Protein AF-0000000078655264 (afdb_homodimer)

pLDDT: mean 94.18, std 6.34, range [63.59, 98.94]

Organism: NCBI:txid1005395

Sequence (380 aa):
MQALPPFKRVVTGHSATGTALAALVGAVPTSLELKAVPGTVFHEVWSSDASPAVIDNGADPTLRPLVLSPSAFGSLIRVVDIPPDSVQNQVSAADAAAVFAEIGESHAGTGTGESRHKLMHRTETLDYGIVTEGEVWLVLDDEDVHLKRGDIVVQRGTNHAWSNRTEAMARMVFILLDGRYAEPLQEVLAMQALPPFKRVVTGHSATGTALAALVGAVPTSLELKAVPGTVFHEVWSSDASPAVIDNGADPTLRPLVLSPSAFGSLIRVVDIPPDSVQNQVSAADAAAVFAEIGESHAGTGTGESRHKLMHRTETLDYGIVTEGEVWLVLDDEDVHLKRGDIVVQRGTNHAWSNRTEAMARMVFILLDGRYAEPLQEVLA

InterPro domains:
  IPR011051 RmlC-like cupin domain superfamily [SSF51182] (106-179)
  IPR013096 Cupin 2, conserved barrel [PF07883] (115-175)
  IPR014710 RmlC-like jelly roll fold [G3DSA:2.60.120.10] (38-189)
  IPR047142 Oryzines biosynthesis cluster protein J/Cupin-domain-containing oxidoreductase virC-like [PTHR36156] (1-180)

Secondary structure (DSSP, 8-state):
-PPPPP--EEEEEE-TTS-EEEEEEES-SEEEE-SSSTT-EEEEEEEE-SSSEEESS---TTSS---SSPPTT-EEEEEEEE--HHHHTT--HHHHHHHHHHTT-TT-B---TT-SSTT-B--SEEEEEEEEESEEEEE-SS-EEEEETT-EEEEES--BEEE--SSS-EEEEEEEEEEEE-HHHHHHH-/-PPPPP--EEEEEE-TTS-EEEEEEES-SEEEE-SSSTT-EEEEEEEE-SSSEEESS---TTSS---SSPPTT-EEEEEEEE--HHHHTT--HHHHHHHHHHTT-TT-B---TT-SSTT-B--SEEEEEEEEESEEEEE-SS-EEEEETT-EEEEES--BEEE--SSS-EEEEEEEEEEEE-HHHHHHH-

Radius of gyration: 20.29 Å; Cα contacts (8 Å, |Δi|>4): 1031; chains: 2; bounding box: 46×61×44 Å

Structure (mmCIF, N/CA/C/O backbone):
data_AF-0000000078655264-model_v1
#
loop_
_entity.id
_entity.type
_entity.pdbx_description
1 polymer 'Cupin domain-containing protein'
#
loop_
_atom_site.group_PDB
_atom_site.id
_atom_site.type_symbol
_atom_site.label_atom_id
_atom_site.label_alt_id
_atom_site.label_comp_id
_atom_site.label_asym_id
_atom_site.label_entity_id
_atom_site.label_seq_id
_atom_site.pdbx_PDB_ins_code
_atom_site.Cartn_x
_atom_site.Cartn_y
_atom_site.Cartn_z
_atom_site.occupancy
_atom_site.B_iso_or_equiv
_atom_site.auth_seq_id
_atom_site.auth_comp_id
_atom_site.auth_asym_id
_atom_site.auth_atom_id
_atom_site.pdbx_PDB_model_num
ATOM 1 N N . MET A 1 1 ? -14.945 5.336 22.219 1 63.97 1 MET A N 1
ATOM 2 C CA . MET A 1 1 ? -14.602 5.246 20.812 1 63.97 1 MET A CA 1
ATOM 3 C C . MET A 1 1 ? -14.367 3.793 20.391 1 63.97 1 MET A C 1
ATOM 5 O O . MET A 1 1 ? -13.758 3.023 21.141 1 63.97 1 MET A O 1
ATOM 9 N N . GLN A 1 2 ? -15.133 3.271 19.422 1 76.69 2 GLN A N 1
ATOM 10 C CA . GLN A 1 2 ? -15.016 1.87 19.047 1 76.69 2 GLN A CA 1
ATOM 11 C C . GLN A 1 2 ? -13.586 1.527 18.641 1 76.69 2 GLN A C 1
ATOM 13 O O . GLN A 1 2 ? -12.977 2.242 17.828 1 76.69 2 GLN A O 1
ATOM 18 N N . ALA A 1 3 ? -13.039 0.594 19.297 1 90.25 3 ALA A N 1
ATOM 19 C CA . ALA A 1 3 ? -11.68 0.125 19.031 1 90.25 3 ALA A CA 1
ATOM 20 C C . ALA A 1 3 ? -11.57 -0.443 17.625 1 90.25 3 ALA A C 1
ATOM 22 O O . ALA A 1 3 ? -12.477 -1.125 17.141 1 90.25 3 ALA A O 1
ATOM 23 N N . LEU A 1 4 ? -10.562 -0.075 16.891 1 95.94 4 LEU A N 1
ATOM 24 C CA . LEU A 1 4 ? -10.297 -0.635 15.57 1 95.94 4 LEU A CA 1
ATOM 25 C C . LEU A 1 4 ? -9.867 -2.096 15.672 1 95.94 4 LEU A C 1
ATOM 27 O O . LEU A 1 4 ? -9.227 -2.492 16.656 1 95.94 4 LEU A O 1
ATOM 31 N N . PRO A 1 5 ? -10.312 -2.91 14.75 1 96.06 5 PRO A N 1
ATOM 32 C CA . PRO A 1 5 ? -9.875 -4.309 14.773 1 96.06 5 PRO A CA 1
ATOM 33 C C . PRO A 1 5 ? -8.359 -4.461 14.672 1 96.06 5 PRO A C 1
ATOM 35 O O . PRO A 1 5 ? -7.703 -3.672 13.992 1 96.06 5 PRO A O 1
ATOM 38 N N . PRO A 1 6 ? -7.844 -5.387 15.414 1 96.62 6 PRO A N 1
ATOM 39 C CA . PRO A 1 6 ? -6.41 -5.648 15.242 1 96.62 6 PRO A CA 1
ATOM 40 C C . PRO A 1 6 ? -6.074 -6.164 13.844 1 96.62 6 PRO A C 1
ATOM 42 O O . PRO A 1 6 ? -6.961 -6.605 13.109 1 96.62 6 PRO A O 1
ATOM 45 N N . PHE A 1 7 ? -4.883 -6.09 13.422 1 98.19 7 PHE A N 1
ATOM 46 C CA . PHE A 1 7 ? -4.363 -6.691 12.203 1 98.19 7 PHE A CA 1
ATOM 47 C C . PHE A 1 7 ? -3.039 -7.398 12.469 1 98.19 7 PHE A C 1
ATOM 49 O O . PHE A 1 7 ? -2.363 -7.109 13.461 1 98.19 7 PHE A O 1
ATOM 56 N N . LYS A 1 8 ? -2.688 -8.297 11.625 1 98.38 8 LYS A N 1
ATOM 57 C CA . LYS A 1 8 ? -1.366 -8.906 11.75 1 98.38 8 LYS A CA 1
ATOM 58 C C . LYS A 1 8 ? -0.506 -8.617 10.523 1 98.38 8 LYS A C 1
ATOM 60 O O . LYS A 1 8 ? -1.029 -8.336 9.445 1 98.38 8 LYS A O 1
ATOM 65 N N . ARG A 1 9 ? 0.739 -8.672 10.742 1 98.88 9 ARG A N 1
ATOM 66 C CA . ARG A 1 9 ? 1.785 -8.586 9.727 1 98.88 9 ARG A CA 1
ATOM 67 C C . ARG A 1 9 ? 2.389 -9.953 9.438 1 98.88 9 ARG A C 1
ATOM 69 O O . ARG A 1 9 ? 2.66 -10.727 10.367 1 98.88 9 ARG A O 1
ATOM 76 N N . VAL A 1 10 ? 2.486 -10.281 8.219 1 98.88 10 VAL A N 1
ATOM 77 C CA . VAL A 1 10 ? 3.186 -11.484 7.781 1 98.88 10 VAL A CA 1
ATOM 78 C C . VAL A 1 10 ? 4.387 -11.102 6.922 1 98.88 10 VAL A C 1
ATOM 80 O O . VAL A 1 10 ? 4.238 -10.438 5.895 1 98.88 10 VAL A O 1
ATOM 83 N N . VAL A 1 11 ? 5.543 -11.469 7.316 1 98.88 11 VAL A N 1
ATOM 84 C CA . VAL A 1 11 ? 6.762 -11.273 6.535 1 98.88 11 VAL A CA 1
ATOM 85 C C . VAL A 1 11 ? 7.266 -12.617 6.008 1 98.88 11 VAL A C 1
ATOM 87 O O . VAL A 1 11 ? 7.527 -13.531 6.785 1 98.88 11 VAL A O 1
ATOM 90 N N . THR A 1 12 ? 7.375 -12.719 4.688 1 98.81 12 THR A N 1
ATOM 91 C CA . THR A 1 12 ? 7.855 -13.977 4.113 1 98.81 12 THR A CA 1
ATOM 92 C C . THR A 1 12 ? 9.375 -14 4.055 1 98.81 12 THR A C 1
ATOM 94 O O . THR A 1 12 ? 10.023 -12.961 4.234 1 98.81 12 THR A O 1
ATOM 97 N N . GLY A 1 13 ? 9.867 -15.062 3.904 1 98.38 13 GLY A N 1
ATOM 98 C CA . GLY A 1 13 ? 11.297 -15.289 3.744 1 98.38 13 GLY A CA 1
ATOM 99 C C . GLY A 1 13 ? 11.617 -16.641 3.15 1 98.38 13 GLY A C 1
ATOM 100 O O . GLY A 1 13 ? 10.742 -17.312 2.592 1 98.38 13 GLY A O 1
ATOM 101 N N . HIS A 1 14 ? 12.859 -16.984 3.107 1 98.19 14 HIS A N 1
ATOM 102 C CA . HIS A 1 14 ? 13.352 -18.219 2.521 1 98.19 14 HIS A CA 1
ATOM 103 C C . HIS A 1 14 ? 14.109 -19.047 3.553 1 98.19 14 HIS A C 1
ATOM 105 O O . HIS A 1 14 ? 14.852 -18.516 4.371 1 98.19 14 HIS A O 1
ATOM 111 N N . SER A 1 15 ? 13.922 -20.344 3.484 1 97.5 15 SER A N 1
ATOM 112 C CA . SER A 1 15 ? 14.742 -21.25 4.281 1 97.5 15 SER A CA 1
ATOM 113 C C . SER A 1 15 ? 16.172 -21.312 3.756 1 97.5 15 SER A C 1
ATOM 115 O O . SER A 1 15 ? 16.5 -20.672 2.746 1 97.5 15 SER A O 1
ATOM 117 N N . ALA A 1 16 ? 16.969 -22.109 4.457 1 95.56 16 ALA A N 1
ATOM 118 C CA . ALA A 1 16 ? 18.359 -22.281 4.031 1 95.56 16 ALA A CA 1
ATOM 119 C C . ALA A 1 16 ? 18.438 -22.938 2.66 1 95.56 16 ALA A C 1
ATOM 121 O O . ALA A 1 16 ? 19.422 -22.781 1.938 1 95.56 16 ALA A O 1
ATOM 122 N N . THR A 1 17 ? 17.438 -23.688 2.229 1 95.31 17 THR A N 1
ATOM 123 C CA . THR A 1 17 ? 17.438 -24.391 0.95 1 95.31 17 THR A CA 1
ATOM 124 C C . THR A 1 17 ? 16.578 -23.641 -0.077 1 95.31 17 THR A C 1
ATOM 126 O O . THR A 1 17 ? 16.297 -24.172 -1.149 1 95.31 17 THR A O 1
ATOM 129 N N . GLY A 1 18 ? 16.047 -22.469 0.288 1 95.44 18 GLY A N 1
ATOM 130 C CA . GLY A 1 18 ? 15.367 -21.625 -0.685 1 95.44 18 GLY A CA 1
ATOM 131 C C . GLY A 1 18 ? 13.859 -21.797 -0.691 1 95.44 18 GLY A C 1
ATOM 132 O O . GLY A 1 18 ? 13.164 -21.234 -1.54 1 95.44 18 GLY A O 1
ATOM 133 N N . THR A 1 19 ? 13.383 -22.547 0.238 1 96.38 19 THR A N 1
ATOM 134 C CA . THR A 1 19 ? 11.945 -22.75 0.311 1 96.38 19 THR A CA 1
ATOM 135 C C . THR A 1 19 ? 11.258 -21.547 0.95 1 96.38 19 THR A C 1
ATOM 137 O O . THR A 1 19 ? 11.742 -21 1.945 1 96.38 19 THR A O 1
ATOM 140 N N . ALA A 1 20 ? 10.109 -21.156 0.379 1 98.19 20 ALA A N 1
ATOM 141 C CA . ALA A 1 20 ? 9.367 -20.016 0.888 1 98.19 20 ALA A CA 1
ATOM 142 C C . ALA A 1 20 ? 8.672 -20.344 2.203 1 98.19 20 ALA A C 1
ATOM 144 O O . ALA A 1 20 ? 8.031 -21.391 2.324 1 98.19 20 ALA A O 1
ATOM 145 N N . LEU A 1 21 ? 8.758 -19.453 3.148 1 98.19 21 LEU A N 1
ATOM 146 C CA . LEU A 1 21 ? 8.102 -19.625 4.441 1 98.19 21 LEU A CA 1
ATOM 147 C C . LEU A 1 21 ? 7.691 -18.281 5.027 1 98.19 21 LEU A C 1
ATOM 149 O O . LEU A 1 21 ? 8.062 -17.234 4.5 1 98.19 21 LEU A O 1
ATOM 153 N N . ALA A 1 22 ? 6.84 -18.312 6.047 1 98.56 22 ALA A N 1
ATOM 154 C CA . ALA A 1 22 ? 6.52 -17.125 6.824 1 98.56 22 ALA A CA 1
ATOM 155 C C . ALA A 1 22 ? 7.551 -16.891 7.926 1 98.56 22 ALA A C 1
ATOM 157 O O . ALA A 1 22 ? 7.578 -17.609 8.922 1 98.56 22 ALA A O 1
ATOM 158 N N . ALA A 1 23 ? 8.375 -15.898 7.746 1 98.19 23 ALA A N 1
ATOM 159 C CA . ALA A 1 23 ? 9.461 -15.625 8.688 1 98.19 23 ALA A CA 1
ATOM 160 C C . ALA A 1 23 ? 8.93 -14.961 9.953 1 98.19 23 ALA A C 1
ATOM 162 O O . ALA A 1 23 ? 9.422 -15.227 11.055 1 98.19 23 ALA A O 1
ATOM 163 N N . LEU A 1 24 ? 8.008 -14.016 9.844 1 98 24 LEU A N 1
ATOM 164 C CA . LEU A 1 24 ? 7.355 -13.328 10.953 1 98 24 LEU A CA 1
ATOM 165 C C . LEU A 1 24 ? 5.844 -13.305 10.758 1 98 24 LEU A C 1
ATOM 167 O O . LEU A 1 24 ? 5.359 -13.062 9.648 1 98 24 LEU A O 1
ATOM 171 N N . VAL A 1 25 ? 5.109 -13.641 11.758 1 98.31 25 VAL A N 1
ATOM 172 C CA . VAL A 1 25 ? 3.648 -13.586 11.766 1 98.31 25 VAL A CA 1
ATOM 173 C C . VAL A 1 25 ? 3.156 -13.039 13.102 1 98.31 25 VAL A C 1
ATOM 175 O O . VAL A 1 25 ? 3.434 -13.625 14.156 1 98.31 25 VAL A O 1
ATOM 178 N N . GLY A 1 26 ? 2.42 -11.945 13.055 1 98.25 26 GLY A N 1
ATOM 179 C CA . GLY A 1 26 ? 1.888 -11.398 14.289 1 98.25 26 GLY A CA 1
ATOM 180 C C . GLY A 1 26 ? 1.76 -9.891 14.273 1 98.25 26 GLY A C 1
ATOM 181 O O . GLY A 1 26 ? 1.716 -9.273 13.203 1 98.25 26 GLY A O 1
ATOM 182 N N . ALA A 1 27 ? 1.636 -9.344 15.469 1 97.88 27 ALA A N 1
ATOM 183 C CA . ALA A 1 27 ? 1.54 -7.891 15.586 1 97.88 27 ALA A CA 1
ATOM 184 C C . ALA A 1 27 ? 2.846 -7.219 15.172 1 97.88 27 ALA A C 1
ATOM 186 O O . ALA A 1 27 ? 3.914 -7.828 15.242 1 97.88 27 ALA A O 1
ATOM 187 N N . VAL A 1 28 ? 2.768 -6.004 14.633 1 97.88 28 VAL A N 1
ATOM 188 C CA . VAL A 1 28 ? 3.986 -5.246 14.367 1 97.88 28 VAL A CA 1
ATOM 189 C C . VAL A 1 28 ? 4.734 -5 15.68 1 97.88 28 VAL A C 1
ATOM 191 O O . VAL A 1 28 ? 4.113 -4.801 16.719 1 97.88 28 VAL A O 1
ATOM 194 N N . PRO A 1 29 ? 6.016 -4.969 15.648 1 96.25 29 PRO A N 1
ATOM 195 C CA . PRO A 1 29 ? 6.785 -4.797 16.891 1 96.25 29 PRO A CA 1
ATOM 196 C C . PRO A 1 29 ? 6.926 -3.334 17.297 1 96.25 29 PRO A C 1
ATOM 198 O O . PRO A 1 29 ? 7.285 -3.041 18.438 1 96.25 29 PRO A O 1
ATOM 201 N N . THR A 1 30 ? 6.742 -2.42 16.375 1 95.44 30 THR A N 1
ATOM 202 C CA . THR A 1 30 ? 6.965 -1.001 16.641 1 95.44 30 THR A CA 1
ATOM 203 C C . THR A 1 30 ? 5.691 -0.199 16.375 1 95.44 30 THR A C 1
ATOM 205 O O . THR A 1 30 ? 5.211 -0.136 15.242 1 95.44 30 THR A O 1
ATOM 208 N N . SER A 1 31 ? 5.129 0.345 17.422 1 95.94 31 SER A N 1
ATOM 209 C CA . SER A 1 31 ? 3.99 1.258 17.375 1 95.94 31 SER A CA 1
ATOM 210 C C . SER A 1 31 ? 4.227 2.479 18.266 1 95.94 31 SER A C 1
ATOM 212 O O . SER A 1 31 ? 4.875 2.381 19.297 1 95.94 31 SER A O 1
ATOM 214 N N . LEU A 1 32 ? 3.729 3.598 17.781 1 94.25 32 LEU A N 1
ATOM 215 C CA . LEU A 1 32 ? 3.885 4.844 18.531 1 94.25 32 LEU A CA 1
ATOM 216 C C . LEU A 1 32 ? 2.58 5.633 18.547 1 94.25 32 LEU A C 1
ATOM 218 O O . LEU A 1 32 ? 2.029 5.957 17.5 1 94.25 32 LEU A O 1
ATOM 222 N N . GLU A 1 33 ? 2.094 5.867 19.672 1 94.12 33 GLU A N 1
ATOM 223 C CA . GLU A 1 33 ? 1.012 6.836 19.828 1 94.12 33 GLU A CA 1
ATOM 224 C C . GLU A 1 33 ? 1.559 8.25 20 1 94.12 33 GLU A C 1
ATOM 226 O O . GLU A 1 33 ? 2.375 8.5 20.891 1 94.12 33 GLU A O 1
ATOM 231 N N . LEU A 1 34 ? 1.082 9.086 19.156 1 92 34 LEU A N 1
ATOM 232 C CA . LEU A 1 34 ? 1.551 10.469 19.25 1 92 34 LEU A CA 1
ATOM 233 C C . LEU A 1 34 ? 1.064 11.117 20.547 1 92 34 LEU A C 1
ATOM 235 O O . LEU A 1 34 ? -0.133 11.109 20.844 1 92 34 LEU A O 1
ATOM 239 N N . LYS A 1 35 ? 1.976 11.734 21.297 1 89.44 35 LYS A N 1
ATOM 240 C CA . LYS A 1 35 ? 1.617 12.438 22.531 1 89.44 35 LYS A CA 1
ATOM 241 C C . LYS A 1 35 ? 0.812 13.695 22.234 1 89.44 35 LYS A C 1
ATOM 243 O O . LYS A 1 35 ? -0.148 14.008 22.938 1 89.44 35 LYS A O 1
ATOM 248 N N . ALA A 1 36 ? 1.18 14.352 21.172 1 87.5 36 ALA A N 1
ATOM 249 C CA . ALA A 1 36 ? 0.593 15.641 20.828 1 87.5 36 ALA A CA 1
ATOM 250 C C . ALA A 1 36 ? -0.816 15.477 20.266 1 87.5 36 ALA A C 1
ATOM 252 O O . ALA A 1 36 ? -1.622 16.406 20.312 1 87.5 36 ALA A O 1
ATOM 253 N N . VAL A 1 37 ? -1.124 14.375 19.688 1 91.31 37 VAL A N 1
ATOM 254 C CA . VAL A 1 37 ? -2.449 14.086 19.141 1 91.31 37 VAL A CA 1
ATOM 255 C C . VAL A 1 37 ? -2.924 12.727 19.641 1 91.31 37 VAL A C 1
ATOM 257 O O . VAL A 1 37 ? -2.85 11.727 18.922 1 91.31 37 VAL A O 1
ATOM 260 N N . PRO A 1 38 ? -3.535 12.68 20.844 1 91.19 38 PRO A N 1
ATOM 261 C CA . PRO A 1 38 ? -3.977 11.398 21.406 1 91.19 38 PRO A CA 1
ATOM 262 C C . PRO A 1 38 ? -4.898 10.633 20.453 1 91.19 38 PRO A C 1
ATOM 264 O O . PRO A 1 38 ? -5.762 11.227 19.812 1 91.19 38 PRO A O 1
ATOM 267 N N . GLY A 1 39 ? -4.562 9.375 20.328 1 93.25 39 GLY A N 1
ATOM 268 C CA . GLY A 1 39 ? -5.375 8.531 19.469 1 93.25 39 GLY A CA 1
ATOM 269 C C . GLY A 1 39 ? -4.77 8.336 18.094 1 93.25 39 GLY A C 1
ATOM 270 O O . GLY A 1 39 ? -5.18 7.441 17.344 1 93.25 39 GLY A O 1
ATOM 271 N N . THR A 1 40 ? -3.883 9.195 17.734 1 94.81 40 THR A N 1
ATOM 272 C CA . THR A 1 40 ? -3.127 8.945 16.516 1 94.81 40 THR A CA 1
ATOM 273 C C . THR A 1 40 ? -2.018 7.926 16.766 1 94.81 40 THR A C 1
ATOM 275 O O . THR A 1 40 ? -1.104 8.18 17.562 1 94.81 40 THR A O 1
ATOM 278 N N . VAL A 1 41 ? -2.072 6.805 16.188 1 96.44 41 VAL A N 1
ATOM 279 C CA . VAL A 1 41 ? -1.101 5.742 16.422 1 96.44 41 VAL A CA 1
ATOM 280 C C . VAL A 1 41 ? -0.466 5.324 15.094 1 96.44 41 VAL A C 1
ATOM 282 O O . VAL A 1 41 ? -1.169 5.09 14.102 1 96.44 41 VAL A O 1
ATOM 285 N N . PHE A 1 42 ? 0.833 5.27 15.078 1 96.75 42 PHE A N 1
ATOM 286 C CA . PHE A 1 42 ? 1.61 4.762 13.953 1 96.75 42 PHE A CA 1
ATOM 287 C C . PHE A 1 42 ? 2.049 3.326 14.203 1 96.75 42 PHE A C 1
ATOM 289 O O . PHE A 1 42 ? 2.646 3.023 15.234 1 96.75 42 PHE A O 1
ATOM 296 N N . HIS A 1 43 ? 1.678 2.432 13.312 1 97.75 43 HIS A N 1
ATOM 297 C CA . HIS A 1 43 ? 2.15 1.053 13.328 1 97.75 43 HIS A CA 1
ATOM 298 C C . HIS A 1 43 ? 3.111 0.786 12.18 1 97.75 43 HIS A C 1
ATOM 300 O O . HIS A 1 43 ? 2.701 0.758 11.016 1 97.75 43 HIS A O 1
ATOM 306 N N . GLU A 1 44 ? 4.426 0.584 12.492 1 97.81 44 GLU A N 1
ATOM 307 C CA . GLU A 1 44 ? 5.422 0.376 11.445 1 97.81 44 GLU A CA 1
ATOM 308 C C . GLU A 1 44 ? 5.375 -1.053 10.914 1 97.81 44 GLU A C 1
ATOM 310 O O . GLU A 1 44 ? 5.574 -2.01 11.664 1 97.81 44 GLU A O 1
ATOM 315 N N . VAL A 1 45 ? 5.195 -1.208 9.656 1 98.62 45 VAL A N 1
ATOM 316 C CA . VAL A 1 45 ? 5.008 -2.535 9.078 1 98.62 45 VAL A CA 1
ATOM 317 C C . VAL A 1 45 ? 6.32 -3.027 8.477 1 98.62 45 VAL A C 1
ATOM 319 O O . VAL A 1 45 ? 6.727 -4.172 8.703 1 98.62 45 VAL A O 1
ATOM 322 N N . TRP A 1 46 ? 6.98 -2.162 7.594 1 98.62 46 TRP A N 1
ATOM 323 C CA . TRP A 1 46 ? 8.219 -2.543 6.93 1 98.62 46 TRP A CA 1
ATOM 324 C C . TRP A 1 46 ? 8.883 -1.331 6.281 1 98.62 46 TRP A C 1
ATOM 326 O O . TRP A 1 46 ? 8.273 -0.27 6.16 1 98.62 46 TRP A O 1
ATOM 336 N N . SER A 1 47 ? 10.125 -1.411 5.918 1 98 47 SER A N 1
ATOM 337 C CA . SER A 1 47 ? 10.812 -0.392 5.129 1 98 47 SER A CA 1
ATOM 338 C C . SER A 1 47 ? 11.961 -0.994 4.328 1 98 47 SER A C 1
ATOM 340 O O . SER A 1 47 ? 12.453 -2.072 4.66 1 98 47 SER A O 1
ATOM 342 N N . SER A 1 48 ? 12.211 -0.437 3.248 1 97.44 48 SER A N 1
ATOM 343 C CA . SER A 1 48 ? 13.414 -0.692 2.463 1 97.44 48 SER A CA 1
ATOM 344 C C . SER A 1 48 ? 14.266 0.565 2.334 1 97.44 48 SER A C 1
ATOM 346 O O . SER A 1 48 ? 13.75 1.682 2.363 1 97.44 48 SER A O 1
ATOM 348 N N . ASP A 1 49 ? 15.609 0.415 2.156 1 96.69 49 ASP A N 1
ATOM 349 C CA . ASP A 1 49 ? 16.484 1.581 2.145 1 96.69 49 ASP A CA 1
ATOM 350 C C . ASP A 1 49 ? 17.203 1.715 0.802 1 96.69 49 ASP A C 1
ATOM 352 O O . ASP A 1 49 ? 18.203 2.436 0.692 1 96.69 49 ASP A O 1
ATOM 356 N N . ALA A 1 50 ? 16.672 0.99 -0.16 1 97.44 50 ALA A N 1
ATOM 357 C CA . ALA A 1 50 ? 17.328 1.041 -1.464 1 97.44 50 ALA A CA 1
ATOM 358 C C . ALA A 1 50 ? 16.344 0.76 -2.59 1 97.44 50 ALA A C 1
ATOM 360 O O . ALA A 1 50 ? 15.266 0.211 -2.352 1 97.44 50 ALA A O 1
ATOM 361 N N . SER A 1 51 ? 16.641 1.122 -3.707 1 97.5 51 SER A N 1
ATOM 362 C CA . SER A 1 51 ? 16 0.75 -4.965 1 97.5 51 SER A CA 1
ATOM 363 C C . SER A 1 51 ? 17.031 0.392 -6.027 1 97.5 51 SER A C 1
ATOM 365 O O . SER A 1 51 ? 17.906 1.197 -6.344 1 97.5 51 SER A O 1
ATOM 367 N N . PRO A 1 52 ? 16.984 -0.744 -6.598 1 97.81 52 PRO A N 1
ATOM 368 C CA . PRO A 1 52 ? 16.016 -1.786 -6.262 1 97.81 52 PRO A CA 1
ATOM 369 C C . PRO A 1 52 ? 16.125 -2.248 -4.812 1 97.81 52 PRO A C 1
ATOM 371 O O . PRO A 1 52 ? 17.203 -2.189 -4.219 1 97.81 52 PRO A O 1
ATOM 374 N N . ALA A 1 53 ? 15.016 -2.668 -4.293 1 98.5 53 ALA A N 1
ATOM 375 C CA . ALA A 1 53 ? 15 -3.178 -2.924 1 98.5 53 ALA A CA 1
ATOM 376 C C . ALA A 1 53 ? 15.875 -4.422 -2.791 1 98.5 53 ALA A C 1
ATOM 378 O O . ALA A 1 53 ? 15.867 -5.289 -3.668 1 98.5 53 ALA A O 1
ATOM 379 N N . VAL A 1 54 ? 16.562 -4.52 -1.732 1 98.19 54 VAL A N 1
ATOM 380 C CA . VAL A 1 54 ? 17.359 -5.711 -1.449 1 98.19 54 VAL A CA 1
ATOM 381 C C . VAL A 1 54 ? 16.484 -6.781 -0.809 1 98.19 54 VAL A C 1
ATOM 383 O O . VAL A 1 54 ? 15.875 -6.547 0.24 1 98.19 54 VAL A O 1
ATOM 386 N N . ILE A 1 55 ? 16.422 -7.91 -1.438 1 98.12 55 ILE A N 1
ATOM 387 C CA . ILE A 1 55 ? 15.617 -9.016 -0.938 1 98.12 55 ILE A CA 1
ATOM 388 C C . ILE A 1 55 ? 16.516 -10.047 -0.256 1 98.12 55 ILE A C 1
ATOM 390 O O . ILE A 1 55 ? 17.328 -10.703 -0.913 1 98.12 55 ILE A O 1
ATOM 394 N N . ASP A 1 56 ? 16.375 -10.133 0.982 1 97.56 56 ASP A N 1
ATOM 395 C CA . ASP A 1 56 ? 17.141 -11.086 1.777 1 97.56 56 ASP A CA 1
ATOM 396 C C . ASP A 1 56 ? 16.391 -11.469 3.051 1 97.56 56 ASP A C 1
ATOM 398 O O . ASP A 1 56 ? 15.203 -11.148 3.201 1 97.56 56 ASP A O 1
ATOM 402 N N . ASN A 1 57 ? 16.969 -12.266 3.895 1 97.44 57 ASN A N 1
ATOM 403 C CA . ASN A 1 57 ? 16.406 -12.672 5.184 1 97.44 57 ASN A CA 1
ATOM 404 C C . ASN A 1 57 ? 16.969 -11.82 6.324 1 97.44 57 ASN A C 1
ATOM 406 O O . ASN A 1 57 ? 17.25 -12.336 7.406 1 97.44 57 ASN A O 1
ATOM 410 N N . GLY A 1 58 ? 17.234 -10.617 5.957 1 95.38 58 GLY A N 1
ATOM 411 C CA . GLY A 1 58 ? 17.844 -9.742 6.945 1 95.38 58 GLY A CA 1
ATOM 412 C C . GLY A 1 58 ? 16.922 -9.422 8.109 1 95.38 58 GLY A C 1
ATOM 413 O O . GLY A 1 58 ? 15.789 -9.914 8.164 1 95.38 58 GLY A O 1
ATOM 414 N N . ALA A 1 59 ? 17.375 -8.617 9.016 1 95.62 59 ALA A N 1
ATOM 415 C CA . ALA A 1 59 ? 16.656 -8.242 10.234 1 95.62 59 ALA A CA 1
ATOM 416 C C . ALA A 1 59 ? 15.43 -7.398 9.914 1 95.62 59 ALA A C 1
ATOM 418 O O . ALA A 1 59 ? 15.352 -6.789 8.844 1 95.62 59 ALA A O 1
ATOM 419 N N . ASP A 1 60 ? 14.484 -7.41 10.852 1 97.44 60 ASP A N 1
ATOM 420 C CA . ASP A 1 60 ? 13.312 -6.547 10.773 1 97.44 60 ASP A CA 1
ATOM 421 C C . ASP A 1 60 ? 13.719 -5.074 10.727 1 97.44 60 ASP A C 1
ATOM 423 O O . ASP A 1 60 ? 14.305 -4.559 11.68 1 97.44 60 ASP A O 1
ATOM 427 N N . PRO A 1 61 ? 13.477 -4.348 9.625 1 96.94 61 PRO A N 1
ATOM 428 C CA . PRO A 1 61 ? 13.945 -2.967 9.492 1 96.94 61 PRO A CA 1
ATOM 429 C C . PRO A 1 61 ? 13.141 -1.985 10.344 1 96.94 61 PRO A C 1
ATOM 431 O O . PRO A 1 61 ? 13.453 -0.794 10.383 1 96.94 61 PRO A O 1
ATOM 434 N N . THR A 1 62 ? 12.125 -2.447 11.023 1 96.31 62 THR A N 1
ATOM 435 C CA . THR A 1 62 ? 11.234 -1.55 11.75 1 96.31 62 THR A CA 1
ATOM 436 C C . THR A 1 62 ? 11.664 -1.412 13.203 1 96.31 62 THR A C 1
ATOM 438 O O . THR A 1 62 ? 11.047 -0.664 13.969 1 96.31 62 THR A O 1
ATOM 441 N N . LEU A 1 63 ? 12.68 -2.166 13.555 1 95.31 63 LEU A N 1
ATOM 442 C CA . LEU A 1 63 ? 13.172 -2.092 14.922 1 95.31 63 LEU A CA 1
ATOM 443 C C . LEU A 1 63 ? 14.078 -0.88 15.117 1 95.31 63 LEU A C 1
ATOM 445 O O . LEU A 1 63 ? 15.266 -1.027 15.414 1 95.31 63 LEU A O 1
ATOM 449 N N . ARG A 1 64 ? 13.625 0.299 14.898 1 89 64 ARG A N 1
ATOM 450 C CA . ARG A 1 64 ? 14.266 1.603 15.016 1 89 64 ARG A CA 1
ATOM 451 C C . ARG A 1 64 ? 13.25 2.688 15.359 1 89 64 ARG A C 1
ATOM 453 O O . ARG A 1 64 ? 12.039 2.453 15.305 1 89 64 ARG A O 1
ATOM 460 N N . PRO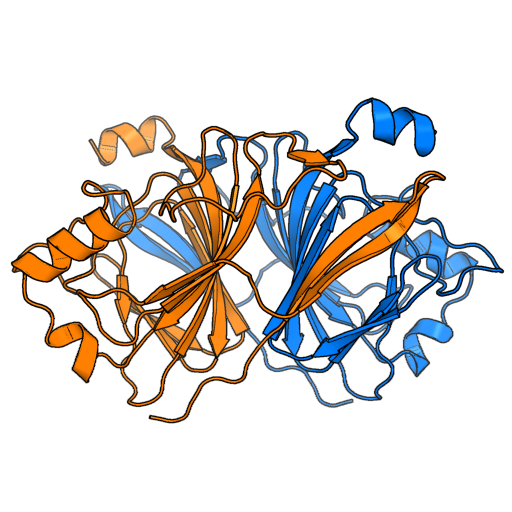 A 1 65 ? 13.773 3.855 15.766 1 86.5 65 PRO A N 1
ATOM 461 C CA . PRO A 1 65 ? 12.836 4.953 15.977 1 86.5 65 PRO A CA 1
ATOM 462 C C . PRO A 1 65 ? 12.047 5.309 14.719 1 86.5 65 PRO A C 1
ATOM 464 O O . PRO A 1 65 ? 12.586 5.242 13.609 1 86.5 65 PRO A O 1
ATOM 467 N N . LEU A 1 66 ? 10.852 5.656 14.898 1 86.81 66 LEU A N 1
ATOM 468 C CA . LEU A 1 66 ? 9.961 5.996 13.797 1 86.81 66 LEU A CA 1
ATOM 469 C C . LEU A 1 66 ? 10.422 7.27 13.102 1 86.81 66 LEU A C 1
ATOM 471 O O . LEU A 1 66 ? 10.844 8.227 13.75 1 86.81 66 LEU A O 1
ATOM 475 N N . VAL A 1 67 ? 10.398 7.207 11.844 1 84.75 67 VAL A N 1
ATOM 476 C CA . VAL A 1 67 ? 10.641 8.383 11.023 1 84.75 67 VAL A CA 1
ATOM 477 C C . VAL A 1 67 ? 9.484 8.57 10.039 1 84.75 67 VAL A C 1
ATOM 479 O O . VAL A 1 67 ? 8.898 7.59 9.562 1 84.75 67 VAL A O 1
ATOM 482 N N . LEU A 1 68 ? 9.164 9.75 9.703 1 86.12 68 LEU A N 1
ATOM 483 C CA . LEU A 1 68 ? 8.047 10.031 8.805 1 86.12 68 LEU A CA 1
ATOM 484 C C . LEU A 1 68 ? 8.398 9.656 7.371 1 86.12 68 LEU A C 1
ATOM 486 O O . LEU A 1 68 ? 7.645 8.938 6.711 1 86.12 68 LEU A O 1
ATOM 490 N N . SER A 1 69 ? 9.617 10.117 6.926 1 91.75 69 SER A N 1
ATOM 491 C CA . SER A 1 69 ? 9.977 9.961 5.52 1 91.75 69 SER A CA 1
ATOM 492 C C . SER A 1 69 ? 10.844 8.727 5.305 1 91.75 69 SER A C 1
ATOM 494 O O . SER A 1 69 ? 11.617 8.336 6.184 1 91.75 69 SER A O 1
ATOM 496 N N . PRO A 1 70 ? 10.695 8.078 4.156 1 95.06 70 PRO A N 1
ATOM 497 C CA . PRO A 1 70 ? 11.617 6.988 3.809 1 95.06 70 PRO A CA 1
ATOM 498 C C . PRO A 1 70 ? 13.055 7.469 3.611 1 95.06 70 PRO A C 1
ATOM 500 O O . PRO A 1 70 ? 13.281 8.664 3.402 1 95.06 70 PRO A O 1
ATOM 503 N N . SER A 1 71 ? 14.023 6.574 3.721 1 94.5 71 SER A N 1
ATOM 504 C CA . SER A 1 71 ? 15.414 6.867 3.389 1 94.5 71 SER A CA 1
ATOM 505 C C . SER A 1 71 ? 15.578 7.164 1.9 1 94.5 71 SER A C 1
ATOM 507 O O . SER A 1 71 ? 14.672 6.902 1.107 1 94.5 71 SER A O 1
ATOM 509 N N . ALA A 1 72 ? 16.719 7.738 1.59 1 96 72 ALA A N 1
ATOM 510 C CA . ALA A 1 72 ? 17.016 7.934 0.176 1 96 72 ALA A CA 1
ATOM 511 C C . ALA A 1 72 ? 16.891 6.629 -0.6 1 96 72 ALA A C 1
ATOM 513 O O . ALA A 1 72 ? 17.438 5.598 -0.183 1 96 72 ALA A O 1
ATOM 514 N N . PHE A 1 73 ? 16.094 6.633 -1.701 1 97.19 73 PHE A N 1
ATOM 515 C CA . PHE A 1 73 ? 15.867 5.508 -2.598 1 97.19 73 PHE A CA 1
ATOM 516 C C . PHE A 1 73 ? 15.016 4.441 -1.922 1 97.19 73 PHE A C 1
ATOM 518 O O . PHE A 1 73 ? 14.836 3.348 -2.463 1 97.19 73 PHE A O 1
ATOM 525 N N . GLY A 1 74 ? 14.539 4.797 -0.731 1 97.44 74 GLY A N 1
ATOM 526 C CA . GLY A 1 74 ? 13.852 3.787 0.052 1 97.44 74 GLY A CA 1
ATOM 527 C C . GLY A 1 74 ? 12.336 3.93 0.013 1 97.44 74 GLY A C 1
ATOM 528 O O . GLY A 1 74 ? 11.797 4.672 -0.812 1 97.44 74 GLY A O 1
ATOM 529 N N . SER A 1 75 ? 11.711 3.113 0.746 1 97.81 75 SER A N 1
ATOM 530 C CA . SER A 1 75 ? 10.258 3.078 0.926 1 97.81 75 SER A CA 1
ATOM 531 C C . SER A 1 75 ? 9.891 2.711 2.359 1 97.81 75 SER A C 1
ATOM 533 O O . SER A 1 75 ? 10.727 2.195 3.107 1 97.81 75 SER A O 1
ATOM 535 N N . LEU A 1 76 ? 8.75 3.027 2.77 1 97.19 76 LEU A N 1
ATOM 536 C CA . LEU A 1 76 ? 8.219 2.502 4.023 1 97.19 76 LEU A CA 1
ATOM 537 C C . LEU A 1 76 ? 6.715 2.293 3.93 1 97.19 76 LEU A C 1
ATOM 539 O O . LEU A 1 76 ? 6.047 2.916 3.102 1 97.19 76 LEU A O 1
ATOM 543 N N . ILE A 1 77 ? 6.148 1.317 4.629 1 98.62 77 ILE A N 1
ATOM 544 C CA . ILE A 1 77 ? 4.719 1.078 4.797 1 98.62 77 ILE A CA 1
ATOM 545 C C . ILE A 1 77 ? 4.359 1.138 6.277 1 98.62 77 ILE A C 1
ATOM 547 O O . ILE A 1 77 ? 5.031 0.527 7.113 1 98.62 77 ILE A O 1
ATOM 551 N N . ARG A 1 78 ? 3.314 1.93 6.594 1 98.12 78 ARG A N 1
ATOM 552 C CA . ARG A 1 78 ? 2.842 2.037 7.973 1 98.12 78 ARG A CA 1
ATOM 553 C C . ARG A 1 78 ? 1.321 2.143 8.023 1 98.12 78 ARG A C 1
ATOM 555 O O . ARG A 1 78 ? 0.691 2.568 7.051 1 98.12 78 ARG A O 1
ATOM 562 N N . VAL A 1 79 ? 0.752 1.696 9.078 1 98.62 79 VAL A N 1
ATOM 563 C CA . VAL A 1 79 ? -0.665 1.863 9.383 1 98.62 79 VAL A CA 1
ATOM 564 C C . VAL A 1 79 ? -0.85 3.029 10.352 1 98.62 79 VAL A C 1
ATOM 566 O O . VAL A 1 79 ? -0.098 3.166 11.32 1 98.62 79 VAL A O 1
ATOM 569 N N . VAL A 1 80 ? -1.782 3.896 10.094 1 98.25 80 VAL A N 1
ATOM 570 C CA . VAL A 1 80 ? -2.039 5.047 10.953 1 98.25 80 VAL A CA 1
ATOM 571 C C . VAL A 1 80 ? -3.494 5.031 11.422 1 98.25 80 VAL A C 1
ATOM 573 O O . VAL A 1 80 ? -4.414 5.02 10.602 1 98.25 80 VAL A O 1
ATOM 576 N N . ASP A 1 81 ? -3.695 4.965 12.664 1 98.44 81 ASP A N 1
ATOM 577 C CA . ASP A 1 81 ? -5.008 5.207 13.258 1 98.44 81 ASP A CA 1
ATOM 578 C C . ASP A 1 81 ? -5.25 6.699 13.469 1 98.44 81 ASP A C 1
ATOM 580 O O . ASP A 1 81 ? -4.398 7.402 14.023 1 98.44 81 ASP A O 1
ATOM 584 N N . ILE A 1 82 ? -6.336 7.176 13.062 1 97.88 82 ILE A N 1
ATOM 585 C CA . ILE A 1 82 ? -6.645 8.602 13.047 1 97.88 82 ILE A CA 1
ATOM 586 C C . ILE A 1 82 ? -7.867 8.875 13.922 1 97.88 82 ILE A C 1
ATOM 588 O O . ILE A 1 82 ? -8.969 8.422 13.609 1 97.88 82 ILE A O 1
ATOM 592 N N . PRO A 1 83 ? -7.738 9.648 14.945 1 97.44 83 PRO A N 1
ATOM 593 C CA . PRO A 1 83 ? -8.875 9.961 15.812 1 97.44 83 PRO A CA 1
ATOM 594 C C . PRO A 1 83 ? -9.82 10.992 15.211 1 97.44 83 PRO A C 1
ATOM 596 O O . PRO A 1 83 ? -9.477 11.641 14.211 1 97.44 83 PRO A O 1
ATOM 599 N N . PRO A 1 84 ? -11 11.133 15.773 1 97.25 84 PRO A N 1
ATOM 600 C CA . PRO A 1 84 ? -11.953 12.148 15.328 1 97.25 84 PRO A CA 1
ATOM 601 C C . PRO A 1 84 ? -11.375 13.562 15.391 1 97.25 84 PRO A C 1
ATOM 603 O O . PRO A 1 84 ? -10.5 13.836 16.219 1 97.25 84 PRO A O 1
ATOM 606 N N . ASP A 1 85 ? -11.914 14.414 14.586 1 96.69 85 ASP A N 1
ATOM 607 C CA . ASP A 1 85 ? -11.531 15.82 14.602 1 96.69 85 ASP A CA 1
ATOM 608 C C . ASP A 1 85 ? -11.773 16.438 15.977 1 96.69 85 ASP A C 1
ATOM 610 O O . ASP A 1 85 ? -11.07 17.375 16.375 1 96.69 85 ASP A O 1
ATOM 614 N N . SER A 1 86 ? -12.742 15.945 16.688 1 95.12 86 SER A N 1
ATOM 615 C CA . SER A 1 86 ? -13.016 16.438 18.031 1 95.12 86 SER A CA 1
ATOM 616 C C . SER A 1 86 ? -11.789 16.297 18.938 1 95.12 86 SER A C 1
ATOM 618 O O . SER A 1 86 ? -11.617 17.062 19.891 1 95.12 86 SER A O 1
ATOM 620 N N . VAL A 1 87 ? -10.883 15.352 18.625 1 93.19 87 VAL A N 1
ATOM 621 C CA . VAL A 1 87 ? -9.625 15.164 19.328 1 93.19 87 VAL A CA 1
ATOM 622 C C . VAL A 1 87 ? -8.523 15.977 18.641 1 93.19 87 VAL A C 1
ATOM 624 O O . VAL A 1 87 ? -7.812 16.75 19.297 1 93.19 87 VAL A O 1
ATOM 627 N N . GLN A 1 88 ? -8.422 15.891 17.312 1 92.94 88 GLN A N 1
ATOM 628 C CA . GLN A 1 88 ? -7.367 16.516 16.531 1 92.94 88 GLN A CA 1
ATOM 629 C C . GLN A 1 88 ? -7.422 18.047 16.656 1 92.94 88 GLN A C 1
ATOM 631 O O . GLN A 1 88 ? -6.387 18.703 16.641 1 92.94 88 GLN A O 1
ATOM 636 N N . ASN A 1 89 ? -8.602 18.594 16.734 1 90.19 89 ASN A N 1
ATOM 637 C CA . ASN A 1 89 ? -8.773 20.047 16.766 1 90.19 89 ASN A CA 1
ATOM 638 C C . ASN A 1 89 ? -8.398 20.625 18.125 1 90.19 89 ASN A C 1
ATOM 640 O O . ASN A 1 89 ? -8.25 21.844 18.266 1 90.19 89 ASN A O 1
ATOM 644 N N . GLN A 1 90 ? -8.234 19.797 19.094 1 89.06 90 GLN A N 1
ATOM 645 C CA . GLN A 1 90 ? -7.852 20.266 20.422 1 89.06 90 GLN A CA 1
ATOM 646 C C . GLN A 1 90 ? -6.34 20.453 20.516 1 89.06 90 GLN A C 1
ATOM 648 O O . GLN A 1 90 ? -5.836 20.969 21.516 1 89.06 90 GLN A O 1
ATOM 653 N N . VAL A 1 91 ? -5.688 20.078 19.5 1 85.81 91 VAL A N 1
ATOM 654 C CA . VAL A 1 91 ? -4.234 20.188 19.484 1 85.81 91 VAL A CA 1
ATOM 655 C C . VAL A 1 91 ? -3.83 21.656 19.344 1 85.81 91 VAL A C 1
ATOM 657 O O . VAL A 1 91 ? -4.328 22.359 18.469 1 85.81 91 VAL A O 1
ATOM 660 N N . SER A 1 92 ? -2.982 22.156 20.188 1 84.81 92 SER A N 1
ATOM 661 C CA . SER A 1 92 ? -2.498 23.531 20.109 1 84.81 92 SER A CA 1
ATOM 662 C C . SER A 1 92 ? -1.533 23.703 18.938 1 84.81 92 SER A C 1
ATOM 664 O O . SER A 1 92 ? -1 22.734 18.422 1 84.81 92 SER A O 1
ATOM 666 N N . ALA A 1 93 ? -1.354 24.891 18.578 1 78.88 93 ALA A N 1
ATOM 667 C CA . ALA A 1 93 ? -0.387 25.172 17.516 1 78.88 93 ALA A CA 1
ATOM 668 C C . ALA A 1 93 ? 1 24.656 17.891 1 78.88 93 ALA A C 1
ATOM 670 O O . ALA A 1 93 ? 1.717 24.109 17.047 1 78.88 93 ALA A O 1
ATOM 671 N N . ALA A 1 94 ? 1.357 24.891 19.125 1 81.19 94 ALA A N 1
ATOM 672 C CA . ALA A 1 94 ? 2.646 24.422 19.625 1 81.19 94 ALA A CA 1
ATOM 673 C C . ALA A 1 94 ? 2.738 22.906 19.562 1 81.19 94 ALA A C 1
ATOM 675 O O . ALA A 1 94 ? 3.771 22.359 19.172 1 81.19 94 ALA A O 1
ATOM 676 N N . ASP A 1 95 ? 1.704 22.266 19.844 1 84.31 95 ASP A N 1
ATOM 677 C CA . ASP A 1 95 ? 1.678 20.797 19.828 1 84.31 95 ASP A CA 1
ATOM 678 C C . ASP A 1 95 ? 1.688 20.266 18.391 1 84.31 95 ASP A C 1
ATOM 680 O O . ASP A 1 95 ? 2.281 19.219 18.109 1 84.31 95 ASP A O 1
ATOM 684 N N . ALA A 1 96 ? 1.026 20.953 17.484 1 82.38 96 ALA A N 1
ATOM 685 C CA . ALA A 1 96 ? 1.035 20.562 16.078 1 82.38 96 ALA A CA 1
ATOM 686 C C . ALA A 1 96 ? 2.455 20.547 15.531 1 82.38 96 ALA A C 1
ATOM 688 O O . ALA A 1 96 ? 2.836 19.609 14.812 1 82.38 96 ALA A O 1
ATOM 689 N N . ALA A 1 97 ? 3.17 21.547 15.844 1 78.88 97 ALA A N 1
ATOM 690 C CA 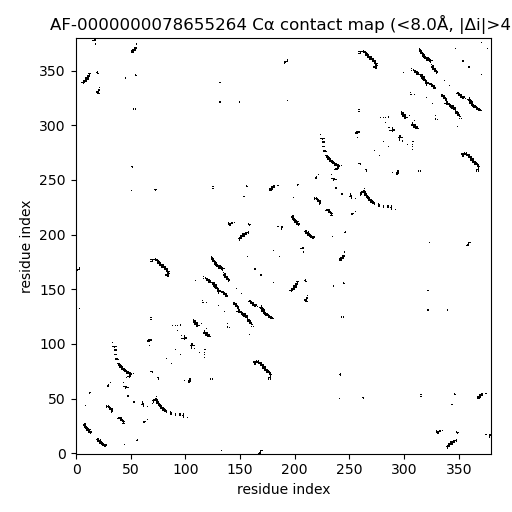. ALA A 1 97 ? 4.574 21.609 15.438 1 78.88 97 ALA A CA 1
ATOM 691 C C . ALA A 1 97 ? 5.363 20.453 16.062 1 78.88 97 ALA A C 1
ATOM 693 O O . ALA A 1 97 ? 6.238 19.875 15.406 1 78.88 97 ALA A O 1
ATOM 694 N N . ALA A 1 98 ? 5.039 20.141 17.25 1 82.75 98 ALA A N 1
ATOM 695 C CA . ALA A 1 98 ? 5.73 19.078 18 1 82.75 98 ALA A CA 1
ATOM 696 C C . ALA A 1 98 ? 5.434 17.703 17.406 1 82.75 98 ALA A C 1
ATOM 698 O O . ALA A 1 98 ? 6.254 16.797 17.5 1 82.75 98 ALA A O 1
ATOM 699 N N . VAL A 1 99 ? 4.27 17.594 16.766 1 83.69 99 VAL A N 1
ATOM 700 C CA . VAL A 1 99 ? 3.855 16.344 16.156 1 83.69 99 VAL A CA 1
ATOM 701 C C . VAL A 1 99 ? 4.883 15.914 15.102 1 83.69 99 VAL A C 1
ATOM 703 O O . VAL A 1 99 ? 5.363 14.773 15.125 1 83.69 99 VAL A O 1
ATOM 706 N N . PHE A 1 100 ? 5.234 16.734 14.227 1 83.75 100 PHE A N 1
ATOM 707 C CA . PHE A 1 100 ? 6.121 16.422 13.117 1 83.75 100 PHE A CA 1
ATOM 708 C C . PHE A 1 100 ? 7.551 16.219 13.602 1 83.75 100 PHE A C 1
ATOM 710 O O . PHE A 1 100 ? 8.312 15.453 13.016 1 83.75 100 PHE A O 1
ATOM 717 N N . ALA A 1 101 ? 7.848 16.891 14.688 1 81.12 101 ALA A N 1
ATOM 718 C CA . ALA A 1 101 ? 9.133 16.625 15.328 1 81.12 101 ALA A CA 1
ATOM 719 C C . ALA A 1 101 ? 9.156 15.211 15.922 1 81.12 101 ALA A C 1
ATOM 721 O O . ALA A 1 101 ? 10.164 14.508 15.828 1 81.12 101 ALA A O 1
ATOM 722 N N . GLU A 1 102 ? 8.055 14.852 16.484 1 82.38 102 GLU A N 1
ATOM 723 C CA . GLU A 1 102 ? 7.941 13.555 17.125 1 82.38 102 GLU A CA 1
ATOM 724 C C . GLU A 1 102 ? 8.117 12.414 16.125 1 82.38 102 GLU A C 1
ATOM 726 O O . GLU A 1 102 ? 8.641 11.352 16.469 1 82.38 102 GLU A O 1
ATOM 731 N N . ILE A 1 103 ? 7.734 12.734 14.922 1 80.94 103 ILE A N 1
ATOM 732 C CA . ILE A 1 103 ? 7.816 11.656 13.945 1 80.94 103 ILE A CA 1
ATOM 733 C C . ILE A 1 103 ? 9.016 11.891 13.023 1 80.94 103 ILE A C 1
ATOM 735 O O . ILE A 1 103 ? 9.039 11.398 11.891 1 80.94 103 ILE A O 1
ATOM 739 N N . GLY A 1 104 ? 9.906 12.672 13.469 1 75.25 104 GLY A N 1
ATOM 740 C CA . GLY A 1 104 ? 11.234 12.773 12.883 1 75.25 104 GLY A CA 1
ATOM 741 C C . GLY A 1 104 ? 11.297 13.75 11.719 1 75.25 104 GLY A C 1
ATOM 742 O O . GLY A 1 104 ? 12.195 13.664 10.883 1 75.25 104 GLY A O 1
ATOM 743 N N . GLU A 1 105 ? 10.359 14.57 11.5 1 79.5 105 GLU A N 1
ATOM 744 C CA . GLU A 1 105 ? 10.43 15.523 10.398 1 79.5 105 GLU A CA 1
ATOM 745 C C . GLU A 1 105 ? 9.828 16.875 10.797 1 79.5 105 GLU A C 1
ATOM 747 O O . GLU A 1 105 ? 8.812 17.297 10.242 1 79.5 105 GLU A O 1
ATOM 752 N N . SER A 1 106 ? 10.539 17.609 11.516 1 74.56 106 SER A N 1
ATOM 753 C CA . SER A 1 106 ? 10.094 18.891 12.07 1 74.56 106 SER A CA 1
ATOM 754 C C . SER A 1 106 ? 9.719 19.875 10.969 1 74.56 106 SER A C 1
ATOM 756 O O . SER A 1 106 ? 8.859 20.734 11.164 1 74.56 106 SER A O 1
ATOM 758 N N . HIS A 1 107 ? 10.32 19.656 9.797 1 77.94 107 HIS A N 1
ATOM 759 C CA . HIS A 1 107 ? 10.141 20.641 8.75 1 77.94 107 HIS A CA 1
ATOM 760 C C . HIS A 1 107 ? 8.969 20.281 7.84 1 77.94 107 HIS A C 1
ATOM 762 O O . HIS A 1 107 ? 8.625 21.031 6.93 1 77.94 107 HIS A O 1
ATOM 768 N N . ALA A 1 108 ? 8.289 19.188 8.117 1 84.69 108 ALA A N 1
ATOM 769 C CA . ALA A 1 108 ? 7.234 18.719 7.23 1 84.69 108 ALA A CA 1
ATOM 770 C C . ALA A 1 108 ? 5.949 19.516 7.426 1 84.69 108 ALA A C 1
ATOM 772 O O . ALA A 1 108 ? 5.152 19.656 6.492 1 84.69 108 ALA A O 1
ATOM 773 N N . GLY A 1 109 ? 5.766 20.016 8.578 1 86.38 109 GLY A N 1
ATOM 774 C CA . GLY A 1 109 ? 4.555 20.766 8.891 1 86.38 109 GLY A CA 1
ATOM 775 C C . GLY A 1 109 ? 4.453 22.078 8.148 1 86.38 109 GLY A C 1
ATOM 776 O O . GLY A 1 109 ? 5.426 22.828 8.078 1 86.38 109 GLY A O 1
ATOM 777 N N . THR A 1 110 ? 3.303 22.344 7.609 1 85.38 110 THR A N 1
ATOM 778 C CA . THR A 1 110 ? 3.08 23.562 6.859 1 85.38 110 THR A CA 1
ATOM 779 C C . THR A 1 110 ? 1.929 24.375 7.461 1 85.38 110 THR A C 1
ATOM 781 O O . THR A 1 110 ? 1.525 25.391 6.91 1 85.38 110 THR A O 1
ATOM 784 N N . GLY A 1 111 ? 1.416 23.828 8.492 1 84.69 111 GLY A N 1
ATOM 785 C CA . GLY A 1 111 ? 0.266 24.469 9.117 1 84.69 111 GLY A CA 1
ATOM 786 C C . GLY A 1 111 ? 0.578 25.844 9.688 1 84.69 111 GLY A C 1
ATOM 787 O O . GLY A 1 111 ? 1.646 26.047 10.266 1 84.69 111 GLY A O 1
ATOM 788 N N . THR A 1 112 ? -0.297 26.766 9.406 1 80.06 112 THR A N 1
ATOM 789 C CA . THR A 1 112 ? -0.311 28.094 10.031 1 80.06 112 THR A CA 1
ATOM 790 C C . THR A 1 112 ? -1.646 28.344 10.719 1 80.06 112 THR A C 1
ATOM 792 O O . THR A 1 112 ? -2.533 27.484 10.711 1 80.06 112 THR A O 1
ATOM 795 N N . GLY A 1 113 ? -1.708 29.359 11.445 1 78.81 113 GLY A N 1
ATOM 796 C CA . GLY A 1 113 ? -2.965 29.719 12.07 1 78.81 113 GLY A CA 1
ATOM 797 C C . GLY A 1 113 ? -4.121 29.812 11.094 1 78.81 113 GLY A C 1
ATOM 798 O O . GLY A 1 113 ? -5.281 29.641 11.477 1 78.81 113 GLY A O 1
ATOM 799 N N . GLU A 1 114 ? -3.883 30 9.828 1 82.06 114 GLU A N 1
ATOM 800 C CA . GLU A 1 114 ? -4.906 30.172 8.805 1 82.06 114 GLU A CA 1
ATOM 801 C C . GLU A 1 114 ? -5.098 28.906 7.984 1 82.06 114 GLU A C 1
ATOM 803 O O . GLU A 1 114 ? -5.898 28.875 7.047 1 82.06 114 GLU A O 1
ATOM 808 N N . SER A 1 115 ? -4.387 27.922 8.422 1 87.88 115 SER A N 1
ATOM 809 C CA . SER A 1 115 ? -4.461 26.688 7.656 1 87.88 115 SER A CA 1
ATOM 810 C C . SER A 1 115 ? -5.824 26.016 7.82 1 87.88 115 SER A C 1
ATOM 812 O O . SER A 1 115 ? -6.461 26.141 8.867 1 87.88 115 SER A O 1
ATOM 814 N N . ARG A 1 116 ? -6.199 25.297 6.809 1 92.06 116 ARG A N 1
ATOM 815 C CA . ARG A 1 116 ? -7.496 24.625 6.805 1 92.06 116 ARG A CA 1
ATOM 816 C C . ARG A 1 116 ? -7.516 23.484 7.812 1 92.06 116 ARG A C 1
ATOM 818 O O . ARG A 1 116 ? -8.586 23 8.195 1 92.06 116 ARG A O 1
ATOM 825 N N . HIS A 1 117 ? -6.387 23.016 8.172 1 91.88 117 HIS A N 1
ATOM 826 C CA . HIS A 1 117 ? -6.199 21.969 9.18 1 91.88 117 HIS A CA 1
ATOM 827 C C . HIS A 1 117 ? -4.871 22.156 9.906 1 91.88 117 HIS A C 1
ATOM 829 O O . HIS A 1 117 ? -3.855 22.469 9.289 1 91.88 117 HIS A O 1
ATOM 835 N N . LYS A 1 118 ? -4.781 21.922 11.133 1 89.25 118 LYS A N 1
ATOM 836 C CA . LYS A 1 118 ? -3.609 22.219 11.945 1 89.25 118 LYS A CA 1
ATOM 837 C C . LYS A 1 118 ? -2.455 21.281 11.617 1 89.25 118 LYS A C 1
ATOM 839 O O . LYS A 1 118 ? -1.294 21.594 11.883 1 89.25 118 LYS A O 1
ATOM 844 N N . LEU A 1 119 ? -2.838 20.172 11.055 1 91.88 119 LEU A N 1
ATOM 845 C CA . LEU A 1 119 ? -1.822 19.156 10.812 1 91.88 119 LEU A CA 1
ATOM 846 C C . LEU A 1 119 ? -1.472 19.078 9.328 1 91.88 119 LEU A C 1
ATOM 848 O O . LEU A 1 119 ? -1.143 18.016 8.812 1 91.88 119 LEU A O 1
ATOM 852 N N . MET A 1 120 ? -1.672 20.25 8.664 1 94.19 120 MET A N 1
ATOM 853 C CA . MET A 1 120 ? -1.21 20.328 7.277 1 94.19 120 MET A CA 1
ATOM 854 C C . MET A 1 120 ? 0.284 20.031 7.188 1 94.19 120 MET A C 1
ATOM 856 O O . MET A 1 120 ? 1.062 20.484 8.023 1 94.19 120 MET A O 1
ATOM 860 N N . HIS A 1 121 ? 0.714 19.312 6.141 1 94.56 121 HIS A N 1
ATOM 861 C CA . HIS A 1 121 ? 2.125 19 5.934 1 94.56 121 HIS A CA 1
ATOM 862 C C . HIS A 1 121 ? 2.402 18.641 4.48 1 94.56 121 HIS A C 1
ATOM 864 O O . HIS A 1 121 ? 1.472 18.453 3.695 1 94.56 121 HIS A O 1
ATOM 870 N N . ARG A 1 122 ? 3.619 18.656 4.156 1 93.88 122 ARG A N 1
ATOM 871 C CA . ARG A 1 122 ? 4.113 18.266 2.838 1 93.88 122 ARG A CA 1
ATOM 872 C C . ARG A 1 122 ? 5.418 17.484 2.949 1 93.88 122 ARG A C 1
ATOM 874 O O . ARG A 1 122 ? 6.293 17.844 3.744 1 93.88 122 ARG A O 1
ATOM 881 N N . THR A 1 123 ? 5.469 16.406 2.246 1 93.88 123 THR A N 1
ATOM 882 C CA . THR A 1 123 ? 6.699 15.633 2.096 1 93.88 123 THR A CA 1
ATOM 883 C C . THR A 1 123 ? 7.055 15.469 0.621 1 93.88 123 THR A C 1
ATOM 885 O O . THR A 1 123 ? 6.164 15.398 -0.232 1 93.88 123 THR A O 1
ATOM 888 N N . GLU A 1 124 ? 8.359 15.453 0.328 1 96.06 124 GLU A N 1
ATOM 889 C CA . GLU A 1 124 ? 8.812 15.188 -1.035 1 96.06 124 GLU A CA 1
ATOM 890 C C . GLU A 1 124 ? 8.859 13.695 -1.327 1 96.06 124 GLU A C 1
ATOM 892 O O . GLU A 1 124 ? 9.938 13.125 -1.526 1 96.06 124 GLU A O 1
ATOM 897 N N . THR A 1 125 ? 7.75 13.07 -1.325 1 97.81 125 THR A N 1
ATOM 898 C CA . THR A 1 125 ? 7.559 1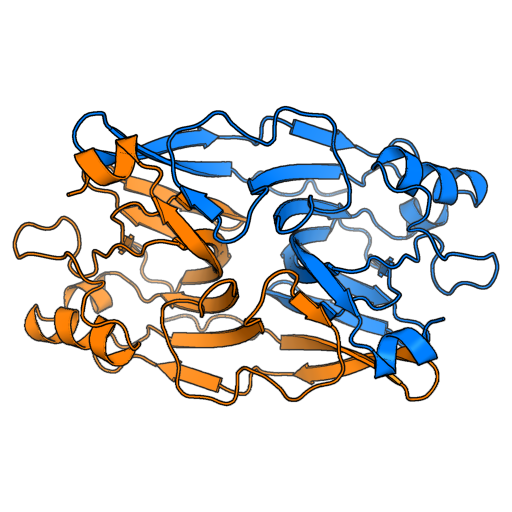1.633 -1.512 1 97.81 125 THR A CA 1
ATOM 899 C C . THR A 1 125 ? 6.359 11.359 -2.412 1 97.81 125 THR A C 1
ATOM 901 O O . THR A 1 125 ? 5.492 12.219 -2.58 1 97.81 125 THR A O 1
ATOM 904 N N . LEU A 1 126 ? 6.387 10.297 -3.088 1 98.5 126 LEU A N 1
ATOM 905 C CA . LEU A 1 126 ? 5.195 9.68 -3.66 1 98.5 126 LEU A CA 1
ATOM 906 C C . LEU A 1 126 ? 4.551 8.719 -2.672 1 98.5 126 LEU A C 1
ATOM 908 O O . LEU A 1 126 ? 5.168 7.723 -2.279 1 98.5 126 LEU A O 1
ATOM 912 N N . ASP A 1 127 ? 3.297 9.023 -2.238 1 98.56 127 ASP A N 1
ATOM 913 C CA . ASP A 1 127 ? 2.65 8.188 -1.229 1 98.56 127 ASP A CA 1
ATOM 914 C C . ASP A 1 127 ? 1.383 7.539 -1.781 1 98.56 127 ASP A C 1
ATOM 916 O O . ASP A 1 127 ? 0.644 8.164 -2.547 1 98.56 127 ASP A O 1
ATOM 920 N N . TYR A 1 128 ? 1.154 6.348 -1.388 1 98.81 128 TYR A N 1
ATOM 921 C CA . TYR A 1 128 ? -0.142 5.691 -1.535 1 98.81 128 TYR A CA 1
ATOM 922 C C . TYR A 1 128 ? -0.862 5.602 -0.195 1 98.81 128 TYR A C 1
ATOM 924 O O . TYR A 1 128 ? -0.282 5.16 0.799 1 98.81 128 TYR A O 1
ATOM 932 N N . GLY A 1 129 ? -2.051 6.078 -0.096 1 98.88 129 GLY A N 1
ATOM 933 C CA . GLY A 1 129 ? -2.895 5.973 1.084 1 98.88 129 GLY A CA 1
ATOM 934 C C . GLY A 1 129 ? -4.16 5.172 0.842 1 98.88 129 GLY A C 1
ATOM 935 O O . GLY A 1 129 ? -4.891 5.43 -0.115 1 98.88 129 GLY A O 1
ATOM 936 N N . ILE A 1 130 ? -4.391 4.227 1.655 1 98.94 130 ILE A N 1
ATOM 937 C CA . ILE A 1 130 ? -5.535 3.338 1.506 1 98.94 130 ILE A CA 1
ATOM 938 C C . ILE A 1 130 ? -6.402 3.395 2.764 1 98.94 130 ILE A C 1
ATOM 940 O O . ILE A 1 130 ? -5.922 3.123 3.867 1 98.94 130 ILE A O 1
ATOM 944 N N . VAL A 1 131 ? -7.676 3.729 2.631 1 98.88 131 VAL A N 1
ATOM 945 C CA . VAL A 1 131 ? -8.586 3.691 3.771 1 98.88 131 VAL A CA 1
ATOM 946 C C . VAL A 1 131 ? -9.008 2.25 4.051 1 98.88 131 VAL A C 1
ATOM 948 O O . VAL A 1 131 ? -9.617 1.601 3.199 1 98.88 131 VAL A O 1
ATOM 951 N N . THR A 1 132 ? -8.719 1.769 5.242 1 98.56 132 THR A N 1
ATOM 952 C CA . THR A 1 132 ? -9.055 0.38 5.531 1 98.56 132 THR A CA 1
ATOM 953 C C . THR A 1 132 ? -10.172 0.303 6.566 1 98.56 132 THR A C 1
ATOM 955 O O . THR A 1 132 ? -10.852 -0.72 6.68 1 98.56 132 THR A O 1
ATOM 958 N N . GLU A 1 133 ? -10.328 1.308 7.391 1 98.12 133 GLU A N 1
ATOM 959 C CA . GLU A 1 133 ? -11.422 1.416 8.352 1 98.12 133 GLU A CA 1
ATOM 960 C C . GLU A 1 133 ? -11.977 2.836 8.391 1 98.12 133 GLU A C 1
ATOM 962 O O . GLU A 1 133 ? -11.219 3.807 8.438 1 98.12 133 GLU A O 1
ATOM 967 N N . GLY A 1 134 ? -13.328 2.934 8.359 1 97.38 134 GLY A N 1
ATOM 968 C CA . GLY A 1 134 ? -13.969 4.23 8.5 1 97.38 134 GLY A CA 1
ATOM 969 C C . GLY A 1 134 ? -13.883 5.082 7.246 1 97.38 134 GLY A C 1
ATOM 970 O O . GLY A 1 134 ? -13.945 4.559 6.133 1 97.38 134 GLY A O 1
ATOM 971 N N . GLU A 1 135 ? -14 6.375 7.496 1 98.44 135 GLU A N 1
ATOM 972 C CA . GLU A 1 135 ? -13.93 7.387 6.449 1 98.44 135 GLU A CA 1
ATOM 973 C C . GLU A 1 135 ? -13.055 8.562 6.879 1 98.44 135 GLU A C 1
ATOM 975 O O . GLU A 1 135 ? -12.875 8.805 8.078 1 98.44 135 GLU A O 1
ATOM 980 N N . VAL A 1 136 ? -12.438 9.219 5.918 1 98.69 136 VAL A N 1
ATOM 981 C CA . VAL A 1 136 ? -11.562 10.359 6.16 1 98.69 136 VAL A CA 1
ATOM 982 C C . VAL A 1 136 ? -11.719 11.383 5.035 1 98.69 136 VAL A C 1
ATOM 984 O O . VAL A 1 136 ? -12.203 11.055 3.953 1 98.69 136 VAL A O 1
ATOM 987 N N . TRP A 1 137 ? -11.414 12.578 5.336 1 98.88 137 TRP A N 1
ATOM 988 C CA . TRP A 1 137 ? -11.328 13.625 4.324 1 98.88 137 TRP A CA 1
ATOM 989 C C . TRP A 1 137 ? -9.883 14.023 4.074 1 98.88 137 TRP A C 1
ATOM 991 O O . TRP A 1 137 ? -9.156 14.367 5.008 1 98.88 137 TRP A O 1
ATOM 1001 N N . LEU A 1 138 ? -9.492 13.891 2.832 1 98.88 138 LEU A N 1
ATOM 1002 C CA . LEU A 1 138 ? -8.242 14.492 2.391 1 98.88 138 LEU A CA 1
ATOM 1003 C C . LEU A 1 138 ? -8.383 16 2.258 1 98.88 138 LEU A C 1
ATOM 1005 O O . LEU A 1 138 ? -9.141 16.484 1.411 1 98.88 138 LEU A O 1
ATOM 1009 N N . VAL A 1 139 ? -7.676 16.719 3.137 1 98.62 139 VAL A N 1
ATOM 1010 C CA . VAL A 1 139 ? -7.688 18.188 3.104 1 98.62 139 VAL A CA 1
ATOM 1011 C C . VAL A 1 139 ? -6.523 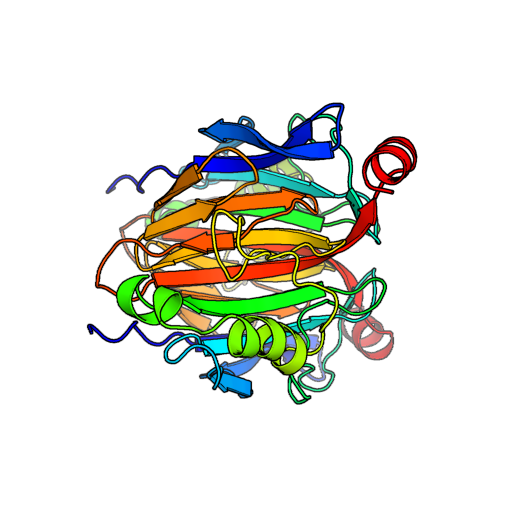18.688 2.26 1 98.62 139 VAL A C 1
ATOM 1013 O O . VAL A 1 139 ? -5.359 18.453 2.59 1 98.62 139 VAL A O 1
ATOM 1016 N N . LEU A 1 140 ? -6.84 19.297 1.147 1 98.31 140 LEU A N 1
ATOM 1017 C CA . LEU A 1 140 ? -5.848 19.938 0.301 1 98.31 140 LEU A CA 1
ATOM 1018 C C . LEU A 1 140 ? -5.891 21.453 0.476 1 98.31 140 LEU A C 1
ATOM 1020 O O . LEU A 1 140 ? -6.52 21.953 1.409 1 98.31 140 LEU A O 1
ATOM 1024 N N . ASP A 1 141 ? -5.133 22.219 -0.272 1 96.94 141 ASP A N 1
ATOM 1025 C CA . ASP A 1 141 ? -5.012 23.656 -0.03 1 96.94 141 ASP A CA 1
ATOM 1026 C C . ASP A 1 141 ? -6.363 24.359 -0.179 1 96.94 141 ASP A C 1
ATOM 1028 O O . ASP A 1 141 ? -6.68 25.266 0.579 1 96.94 141 ASP A O 1
ATOM 1032 N N . ASP A 1 142 ? -7.145 23.906 -1.129 1 92.69 142 ASP A N 1
ATOM 1033 C CA . ASP A 1 142 ? -8.352 24.703 -1.345 1 92.69 142 ASP A CA 1
ATOM 1034 C C . ASP A 1 142 ? -9.578 23.797 -1.483 1 92.69 142 ASP A C 1
ATOM 1036 O O . ASP A 1 142 ? -10.672 24.266 -1.803 1 92.69 142 ASP A O 1
ATOM 1040 N N . GLU A 1 143 ? -9.43 22.516 -1.308 1 97.44 143 GLU A N 1
ATOM 1041 C CA . GLU A 1 143 ? -10.555 21.594 -1.416 1 97.44 143 GLU A CA 1
ATOM 1042 C C . GLU A 1 143 ? -10.367 20.375 -0.51 1 97.44 143 GLU A C 1
ATOM 1044 O O . GLU A 1 143 ? -9.266 20.125 -0.014 1 97.44 143 GLU A O 1
ATOM 1049 N N . ASP A 1 144 ? -11.477 19.719 -0.229 1 98.38 144 ASP A N 1
ATOM 1050 C CA . ASP A 1 144 ? -11.492 18.453 0.497 1 98.38 144 ASP A CA 1
ATOM 1051 C C . ASP A 1 144 ? -12.039 17.328 -0.375 1 98.38 144 ASP A C 1
ATOM 1053 O O . ASP A 1 144 ? -12.938 17.547 -1.195 1 98.38 144 ASP A O 1
ATOM 1057 N N . VAL A 1 145 ? -11.5 16.172 -0.186 1 98.81 145 VAL A N 1
ATOM 1058 C CA . VAL A 1 145 ? -12.023 14.984 -0.862 1 98.81 145 VAL A CA 1
ATOM 1059 C C . VAL A 1 145 ? -12.453 13.945 0.172 1 98.81 145 VAL A C 1
ATOM 1061 O O . VAL A 1 145 ? -11.648 13.531 1.015 1 98.81 145 VAL A O 1
ATOM 1064 N N . HIS A 1 146 ? -13.727 13.547 0.128 1 98.88 146 HIS A N 1
ATOM 1065 C CA . HIS A 1 146 ? -14.25 12.523 1.028 1 98.88 146 HIS A CA 1
ATOM 1066 C C . HIS A 1 146 ? -13.828 11.125 0.579 1 98.88 146 HIS A C 1
ATOM 1068 O O . HIS A 1 146 ? -14.062 10.742 -0.569 1 98.88 146 HIS A O 1
ATOM 1074 N N . LEU A 1 147 ? -13.195 10.398 1.51 1 98.81 147 LEU A N 1
ATOM 1075 C CA . LEU A 1 147 ? -12.742 9.039 1.232 1 98.81 147 LEU A CA 1
ATOM 1076 C C . LEU A 1 147 ? -13.406 8.039 2.168 1 98.81 147 LEU A C 1
ATOM 1078 O O . LEU A 1 147 ? -13.562 8.305 3.361 1 98.81 147 LEU A O 1
ATOM 1082 N N . LYS A 1 148 ? -13.758 6.934 1.64 1 98.38 148 LYS A N 1
ATOM 1083 C CA . LYS A 1 148 ? -14.336 5.828 2.398 1 98.38 148 LYS A CA 1
ATOM 1084 C C . LYS A 1 148 ? -13.461 4.582 2.309 1 98.38 148 LYS A C 1
ATOM 1086 O O . LYS A 1 148 ? -12.5 4.543 1.539 1 98.38 148 LYS A O 1
ATOM 1091 N N . ARG A 1 149 ? -13.875 3.639 3.115 1 97.81 149 ARG A N 1
ATOM 1092 C CA . ARG A 1 149 ? -13.133 2.381 3.115 1 97.81 149 ARG A CA 1
ATOM 1093 C C . ARG A 1 149 ? -12.93 1.861 1.695 1 97.81 149 ARG A C 1
ATOM 1095 O O . ARG A 1 149 ? -13.883 1.796 0.915 1 97.81 149 ARG A O 1
ATOM 1102 N N . GLY A 1 150 ? -11.719 1.538 1.366 1 98.19 150 GLY A N 1
ATOM 1103 C CA . GLY A 1 150 ? -11.383 1.007 0.054 1 98.19 150 GLY A CA 1
ATOM 1104 C C . GLY A 1 150 ? -10.828 2.055 -0.89 1 98.19 150 GLY A C 1
ATOM 1105 O O . GLY A 1 150 ? -10.148 1.723 -1.865 1 98.19 150 GLY A O 1
ATOM 1106 N N . ASP A 1 151 ? -11.141 3.336 -0.665 1 98.88 151 ASP A N 1
ATOM 1107 C CA . ASP A 1 151 ? -10.625 4.402 -1.521 1 98.88 151 ASP A CA 1
ATOM 1108 C C . ASP A 1 151 ? -9.109 4.539 -1.386 1 98.88 151 ASP A C 1
ATOM 1110 O O . ASP A 1 151 ? -8.547 4.238 -0.331 1 98.88 151 ASP A O 1
ATOM 1114 N N . ILE A 1 152 ? -8.453 4.945 -2.49 1 98.94 152 ILE A N 1
ATOM 1115 C CA . ILE A 1 152 ? -6.996 5.004 -2.555 1 98.94 152 ILE A CA 1
ATOM 1116 C C . ILE A 1 152 ? -6.555 6.383 -3.037 1 98.94 152 ILE A C 1
ATOM 1118 O O . ILE A 1 152 ? -7.09 6.906 -4.02 1 98.94 152 ILE A O 1
ATOM 1122 N N . VAL A 1 153 ? -5.609 6.941 -2.346 1 98.94 153 VAL A N 1
ATOM 1123 C CA . VAL A 1 153 ? -5.031 8.234 -2.705 1 98.94 153 VAL A CA 1
ATOM 1124 C C . VAL A 1 153 ? -3.615 8.031 -3.244 1 98.94 153 VAL A C 1
ATOM 1126 O O . VAL A 1 153 ? -2.818 7.293 -2.656 1 98.94 153 VAL A O 1
ATOM 1129 N N . VAL A 1 154 ? -3.32 8.531 -4.344 1 98.88 154 VAL A N 1
ATOM 1130 C CA . VAL A 1 154 ? -1.969 8.75 -4.852 1 98.88 154 VAL A CA 1
ATOM 1131 C C . VAL A 1 154 ? -1.522 10.18 -4.539 1 98.88 154 VAL A C 1
ATOM 1133 O O . VAL A 1 154 ? -1.932 11.125 -5.219 1 98.88 154 VAL A O 1
ATOM 1136 N N . GLN A 1 155 ? -0.764 10.312 -3.5 1 98.62 155 GLN A N 1
ATOM 1137 C CA . GLN A 1 155 ? -0.284 11.609 -3.021 1 98.62 155 GLN A CA 1
ATOM 1138 C C . GLN A 1 155 ? 1.013 12.008 -3.719 1 98.62 155 GLN A C 1
ATOM 1140 O O . GLN A 1 155 ? 2.049 11.367 -3.527 1 98.62 155 GLN A O 1
ATOM 1145 N N . ARG A 1 156 ? 1.036 13.039 -4.508 1 98.19 156 ARG A N 1
ATOM 1146 C CA . ARG A 1 156 ? 2.195 13.461 -5.289 1 98.19 156 ARG A CA 1
ATOM 1147 C C . ARG A 1 156 ? 2.857 14.688 -4.668 1 98.19 156 ARG A C 1
ATOM 1149 O O . ARG A 1 156 ? 2.91 15.75 -5.285 1 98.19 156 ARG A O 1
ATOM 1156 N N . GLY A 1 157 ? 3.324 14.477 -3.463 1 97.62 157 GLY A N 1
ATOM 1157 C CA . GLY A 1 157 ? 4.078 15.516 -2.777 1 97.62 157 GLY A CA 1
ATOM 1158 C C . GLY A 1 157 ? 3.266 16.766 -2.508 1 97.62 157 GLY A C 1
ATOM 1159 O O . GLY A 1 157 ? 3.818 17.859 -2.404 1 97.62 157 GLY A O 1
ATOM 1160 N N . THR A 1 158 ? 1.999 16.688 -2.391 1 98.12 158 THR A N 1
ATOM 1161 C CA . THR A 1 158 ? 1.131 17.844 -2.215 1 98.12 158 THR A CA 1
ATOM 1162 C C . THR A 1 158 ? 0.97 18.172 -0.735 1 98.12 158 THR A C 1
ATOM 1164 O O . THR A 1 158 ? 1.091 17.297 0.123 1 98.12 158 THR A O 1
ATOM 1167 N N . ASN A 1 159 ? 0.745 19.484 -0.472 1 97.19 159 ASN A N 1
ATOM 1168 C CA . ASN A 1 159 ? 0.314 19.891 0.859 1 97.19 159 ASN A CA 1
ATOM 1169 C C . ASN A 1 159 ? -1.037 19.297 1.225 1 97.19 159 ASN A C 1
ATOM 1171 O O . ASN A 1 159 ? -1.979 19.344 0.431 1 97.19 159 ASN A O 1
ATOM 1175 N N . HIS A 1 160 ? -1.106 18.688 2.408 1 97.81 160 HIS A N 1
ATOM 1176 C CA . HIS A 1 160 ? -2.346 17.984 2.727 1 97.81 160 HIS A CA 1
ATOM 1177 C C . HIS A 1 160 ? -2.463 17.719 4.223 1 97.81 160 HIS A C 1
ATOM 1179 O O . HIS A 1 160 ? -1.505 17.922 4.973 1 97.81 160 HIS A O 1
ATOM 1185 N N . ALA A 1 161 ? -3.586 17.344 4.633 1 97 161 ALA A N 1
ATOM 1186 C CA . ALA A 1 161 ? -3.891 16.797 5.957 1 97 161 ALA A CA 1
ATOM 1187 C C . ALA A 1 161 ? -5.023 15.781 5.883 1 97 161 ALA A C 1
ATOM 1189 O O . ALA A 1 161 ? -5.684 15.648 4.852 1 97 161 ALA A O 1
ATOM 1190 N N . TRP A 1 162 ? -5.184 15.031 6.918 1 98.06 162 TRP A N 1
ATOM 1191 C CA . TRP A 1 162 ? -6.242 14.039 7.035 1 98.06 162 TRP A CA 1
ATOM 1192 C C . TRP A 1 162 ? -7.227 14.422 8.141 1 98.06 162 TRP A C 1
ATOM 1194 O O . TRP A 1 162 ? -6.844 14.547 9.305 1 98.06 162 TRP A O 1
ATOM 1204 N N . SER A 1 163 ? -8.43 14.57 7.781 1 98.31 163 SER A N 1
ATOM 1205 C CA . SER A 1 163 ? -9.492 14.938 8.703 1 98.31 163 SER A CA 1
ATOM 1206 C C . SER A 1 163 ? -10.484 13.789 8.898 1 98.31 163 SER A C 1
ATOM 1208 O O . SER A 1 163 ? -10.945 13.195 7.922 1 98.31 163 SER A O 1
ATOM 1210 N N . ASN A 1 164 ? -10.734 13.414 10.117 1 98.44 164 ASN A N 1
ATOM 1211 C CA . ASN A 1 164 ? -11.766 12.453 10.477 1 98.44 164 ASN A CA 1
ATOM 1212 C C . ASN A 1 164 ? -12.984 13.148 11.086 1 98.44 164 ASN A C 1
ATOM 1214 O O . ASN A 1 164 ? -13.023 13.398 12.297 1 98.44 164 ASN A O 1
ATOM 1218 N N . ARG A 1 165 ? -13.961 13.359 10.305 1 98.19 165 ARG A N 1
ATOM 1219 C CA . ARG A 1 165 ? -15.102 14.195 10.68 1 98.19 165 ARG A CA 1
ATOM 1220 C C . ARG A 1 165 ? -16.219 13.352 11.297 1 98.19 165 ARG A C 1
ATOM 1222 O O . ARG A 1 165 ? -17.344 13.82 11.438 1 98.19 165 ARG A O 1
ATOM 1229 N N . THR A 1 166 ? -15.961 12.156 11.539 1 97.5 166 THR A N 1
ATOM 1230 C CA . THR A 1 166 ? -16.859 11.289 12.289 1 97.5 166 THR A CA 1
ATOM 1231 C C . THR A 1 166 ? -16.438 11.188 13.75 1 97.5 166 THR A C 1
ATOM 1233 O O . THR A 1 166 ? -15.445 11.805 14.156 1 97.5 166 THR A O 1
ATOM 1236 N N . GLU A 1 167 ? -17.141 10.445 14.484 1 96.62 167 GLU A N 1
ATOM 1237 C CA . GLU A 1 167 ? -16.75 10.266 15.883 1 96.62 167 GLU A CA 1
ATOM 1238 C C . GLU A 1 167 ? -16.188 8.875 16.125 1 96.62 167 GLU A C 1
ATOM 1240 O O . GLU A 1 167 ? -15.828 8.531 17.25 1 96.62 167 GLU A O 1
ATOM 1245 N N . ALA A 1 168 ? -16.047 8.109 15.102 1 97.06 168 ALA A N 1
ATOM 1246 C CA . ALA A 1 168 ? -15.375 6.812 15.172 1 97.06 168 ALA A CA 1
ATOM 1247 C C . ALA A 1 168 ? -13.922 6.922 14.719 1 97.06 168 ALA A C 1
ATOM 1249 O O . ALA A 1 168 ? -13.57 7.832 13.961 1 97.06 168 ALA A O 1
ATOM 1250 N N . MET A 1 169 ? -13.086 6.031 15.195 1 97.88 169 MET A N 1
ATOM 1251 C CA . MET A 1 169 ? -11.711 5.957 14.711 1 97.88 169 MET A CA 1
ATOM 1252 C C . MET A 1 169 ? -11.664 5.566 13.234 1 97.88 169 MET A C 1
ATOM 1254 O O . MET A 1 169 ? -12.539 4.836 12.758 1 97.88 169 MET A O 1
ATOM 1258 N N . ALA A 1 170 ? -10.727 6.086 12.5 1 98.31 170 ALA A N 1
ATOM 1259 C CA . ALA A 1 170 ? -10.43 5.684 11.133 1 98.31 170 ALA A CA 1
ATOM 1260 C C . ALA A 1 170 ? -9.016 5.117 11.016 1 98.31 170 ALA A C 1
ATOM 1262 O O . ALA A 1 170 ? -8.18 5.336 11.891 1 98.31 170 ALA A O 1
ATOM 1263 N N . ARG A 1 171 ? -8.781 4.309 10.031 1 98.81 171 ARG A N 1
ATOM 1264 C CA . ARG A 1 171 ? -7.461 3.725 9.797 1 98.81 171 ARG A CA 1
ATOM 1265 C C . ARG A 1 171 ? -7.082 3.807 8.32 1 98.81 171 ARG A C 1
ATOM 1267 O O . ARG A 1 171 ? -7.898 3.52 7.449 1 98.81 171 ARG A O 1
ATOM 1274 N N . MET A 1 172 ? -5.871 4.234 8.094 1 98.88 172 MET A N 1
ATOM 1275 C CA . MET A 1 172 ? -5.301 4.234 6.75 1 98.88 172 MET A CA 1
ATOM 1276 C C . MET A 1 172 ? -3.961 3.506 6.727 1 98.88 172 MET A C 1
ATOM 1278 O O . MET A 1 172 ? -3.23 3.508 7.719 1 98.88 172 MET A O 1
ATOM 1282 N N . VAL A 1 173 ? -3.678 2.848 5.641 1 98.94 173 VAL A N 1
ATOM 1283 C CA . VAL A 1 173 ? -2.344 2.334 5.348 1 98.94 173 VAL A CA 1
ATOM 1284 C C . VAL A 1 173 ? -1.635 3.27 4.371 1 98.94 173 VAL A C 1
ATOM 1286 O O . VAL A 1 173 ? -2.211 3.676 3.359 1 98.94 173 VAL A O 1
ATOM 1289 N N . PHE A 1 174 ? -0.406 3.617 4.695 1 98.69 174 PHE A N 1
ATOM 1290 C CA . PHE A 1 174 ? 0.383 4.5 3.844 1 98.69 174 PHE A CA 1
ATOM 1291 C C . PHE A 1 174 ? 1.645 3.795 3.357 1 98.69 174 PHE A C 1
ATOM 1293 O O . PHE A 1 174 ? 2.32 3.115 4.133 1 98.69 174 PHE A O 1
ATOM 1300 N N . ILE A 1 175 ? 1.927 3.887 2.105 1 98.75 175 ILE A N 1
ATOM 1301 C CA . ILE A 1 175 ? 3.213 3.537 1.512 1 98.75 175 ILE A CA 1
ATOM 1302 C C . ILE A 1 175 ? 3.902 4.797 0.997 1 98.75 175 ILE A C 1
ATOM 1304 O O . ILE A 1 175 ? 3.352 5.52 0.161 1 98.75 175 ILE A O 1
ATOM 1308 N N . LEU A 1 176 ? 5.074 5.082 1.548 1 98.5 176 LEU A N 1
ATOM 1309 C CA . LEU A 1 176 ? 5.836 6.258 1.145 1 98.5 176 LEU A CA 1
ATOM 1310 C C . LEU A 1 176 ? 7.07 5.859 0.342 1 98.5 176 LEU A C 1
ATOM 1312 O O . LEU A 1 176 ? 7.852 5.008 0.776 1 98.5 176 LEU A O 1
ATOM 1316 N N . LEU A 1 177 ? 7.203 6.379 -0.841 1 98.62 177 LEU A N 1
ATOM 1317 C CA . LEU A 1 177 ? 8.375 6.199 -1.692 1 98.62 177 LEU A CA 1
ATOM 1318 C C . LEU A 1 177 ? 9.188 7.488 -1.769 1 98.62 177 LEU A C 1
ATOM 1320 O O . LEU A 1 177 ? 8.633 8.57 -1.943 1 98.62 177 LEU A O 1
ATOM 1324 N N . ASP A 1 178 ? 10.508 7.324 -1.608 1 98.56 178 ASP A N 1
ATOM 1325 C CA . ASP A 1 178 ? 11.375 8.477 -1.845 1 98.56 178 ASP A CA 1
ATOM 1326 C C . ASP A 1 178 ? 11.078 9.117 -3.195 1 98.56 178 ASP A C 1
ATOM 1328 O O . ASP A 1 178 ? 10.867 8.422 -4.191 1 98.56 178 ASP A O 1
ATOM 1332 N N . GLY A 1 179 ? 11.008 10.492 -3.213 1 98.19 179 GLY A N 1
ATOM 1333 C CA . GLY A 1 179 ? 10.656 11.211 -4.43 1 98.19 179 GLY A CA 1
ATOM 1334 C C . GLY A 1 179 ? 11.383 12.531 -4.574 1 98.19 179 GLY A C 1
ATOM 1335 O O . GLY A 1 179 ? 12.023 13 -3.635 1 98.19 179 GLY A O 1
ATOM 1336 N N . ARG A 1 180 ? 11.312 13.078 -5.793 1 98.12 180 ARG A N 1
ATOM 1337 C CA . ARG A 1 180 ? 11.82 14.406 -6.113 1 98.12 180 ARG A CA 1
ATOM 1338 C C . ARG A 1 180 ? 10.867 15.156 -7.035 1 98.12 180 ARG A C 1
ATOM 1340 O O . ARG A 1 180 ? 10.367 14.594 -8.008 1 98.12 180 ARG A O 1
ATOM 1347 N N . TYR A 1 181 ? 10.648 16.391 -6.633 1 98.12 181 TYR A N 1
ATOM 1348 C CA . TYR A 1 181 ? 9.891 17.234 -7.551 1 98.12 181 TYR A CA 1
ATOM 1349 C C . TYR A 1 181 ? 10.641 17.422 -8.867 1 98.12 181 TYR A C 1
ATOM 1351 O O . TYR A 1 181 ? 11.844 17.688 -8.875 1 98.12 181 TYR A O 1
ATOM 1359 N N . ALA A 1 182 ? 9.922 17.25 -9.93 1 97.75 182 ALA A N 1
ATOM 1360 C CA . ALA A 1 182 ? 10.508 17.594 -11.227 1 97.75 182 ALA A CA 1
ATOM 1361 C C . ALA A 1 182 ? 10.859 19.078 -11.281 1 97.75 182 ALA A C 1
ATOM 1363 O O . ALA A 1 182 ? 10.234 19.891 -10.609 1 97.75 182 ALA A O 1
ATOM 1364 N N . GLU A 1 183 ? 11.719 19.453 -12.141 1 96.19 183 GLU A N 1
ATOM 1365 C CA . GLU A 1 183 ? 12.297 20.781 -12.18 1 96.19 183 GLU A CA 1
ATOM 1366 C C . GLU A 1 183 ? 11.219 21.859 -12.344 1 96.19 183 GLU A C 1
ATOM 1368 O O . GLU A 1 183 ? 11.195 22.844 -11.609 1 96.19 183 GLU A O 1
ATOM 1373 N N . PRO A 1 184 ? 10.305 21.688 -13.266 1 95.38 184 PRO A N 1
ATOM 1374 C CA . PRO A 1 184 ? 9.273 22.734 -13.414 1 95.38 184 PRO A CA 1
ATOM 1375 C C . PRO A 1 184 ? 8.445 22.922 -12.141 1 95.38 184 PRO A C 1
ATOM 1377 O O . PRO A 1 184 ? 8.078 24.047 -11.805 1 95.38 184 PRO A O 1
ATOM 1380 N N . LEU A 1 185 ? 8.148 21.812 -11.492 1 96.06 185 LEU A N 1
ATOM 1381 C CA . LEU A 1 185 ? 7.363 21.891 -10.266 1 96.06 185 LEU A CA 1
ATOM 1382 C C . LEU A 1 185 ? 8.195 22.453 -9.125 1 96.06 185 LEU A C 1
ATOM 1384 O O . LEU A 1 185 ? 7.688 23.203 -8.297 1 96.06 185 LEU A O 1
ATOM 1388 N N . GLN A 1 186 ? 9.438 22.078 -9.07 1 95.38 186 GLN A N 1
ATOM 1389 C CA . GLN A 1 186 ? 10.344 22.594 -8.047 1 95.38 186 GLN A CA 1
ATOM 1390 C C . GLN A 1 186 ? 10.398 24.125 -8.086 1 95.38 186 GLN A C 1
ATOM 1392 O O . GLN A 1 186 ? 10.438 24.766 -7.035 1 95.38 186 GLN A O 1
ATOM 1397 N N . GLU A 1 187 ? 10.383 24.641 -9.234 1 95.25 187 GLU A N 1
ATOM 1398 C CA . GLU A 1 187 ? 10.453 26.094 -9.422 1 95.25 187 GLU A CA 1
ATOM 1399 C C . GLU A 1 187 ? 9.195 26.781 -8.891 1 95.25 187 GLU A C 1
ATOM 1401 O O . GLU A 1 187 ? 9.273 27.859 -8.32 1 95.25 187 GLU A O 1
ATOM 1406 N N . VAL A 1 188 ? 8.125 26.078 -9.055 1 94.25 188 VAL A N 1
ATOM 1407 C CA . VAL A 1 188 ? 6.844 26.641 -8.648 1 94.25 188 VAL A CA 1
ATOM 1408 C C . VAL A 1 188 ? 6.699 26.562 -7.133 1 94.25 188 VAL A C 1
ATOM 1410 O O . VAL A 1 188 ? 6.137 27.453 -6.504 1 94.25 188 VAL A O 1
ATOM 1413 N N . LEU A 1 189 ? 7.246 25.516 -6.547 1 93 189 LEU A N 1
ATOM 1414 C CA . LEU A 1 189 ? 7.07 25.266 -5.121 1 93 189 LEU A CA 1
ATOM 1415 C C . LEU A 1 189 ? 8.125 26 -4.301 1 93 189 LEU A C 1
ATOM 1417 O O . LEU A 1 189 ? 8.023 26.078 -3.076 1 93 189 LEU A O 1
ATOM 1421 N N . ALA A 1 190 ? 9.148 26.469 -5.059 1 85 190 ALA A N 1
ATOM 1422 C CA . ALA A 1 190 ? 10.227 27.203 -4.398 1 85 190 ALA A CA 1
ATOM 1423 C C . ALA A 1 190 ? 9.742 28.562 -3.91 1 85 190 ALA A C 1
ATOM 1425 O O . ALA A 1 190 ? 8.852 29.156 -4.516 1 85 190 ALA A O 1
ATOM 1426 N N . MET B 1 1 ? -22.516 -14.414 -6.422 1 63.59 1 MET B N 1
ATOM 1427 C CA . MET B 1 1 ? -21.375 -13.969 -5.629 1 63.59 1 MET B CA 1
ATOM 1428 C C . MET B 1 1 ? -21.5 -12.484 -5.285 1 63.59 1 MET B C 1
ATOM 1430 O O . MET B 1 1 ? -21.922 -11.688 -6.121 1 63.59 1 MET B O 1
ATOM 1434 N N . GLN B 1 2 ? -21.516 -12.125 -3.979 1 76.69 2 GLN B N 1
ATOM 1435 C CA . GLN B 1 2 ? -21.703 -10.734 -3.576 1 76.69 2 GLN B CA 1
ATOM 1436 C C . GLN B 1 2 ? -20.656 -9.828 -4.219 1 76.69 2 GLN B C 1
ATOM 1438 O O . GLN B 1 2 ? -19.453 -10.133 -4.176 1 76.69 2 GLN B O 1
ATOM 1443 N N . ALA B 1 3 ? -21.125 -8.891 -4.941 1 90.19 3 ALA B N 1
ATOM 1444 C CA . ALA B 1 3 ? -20.266 -7.914 -5.609 1 90.19 3 ALA B CA 1
ATOM 1445 C C . ALA B 1 3 ? -19.422 -7.133 -4.598 1 90.19 3 ALA B C 1
ATOM 1447 O O . ALA B 1 3 ? -19.922 -6.777 -3.521 1 90.19 3 ALA B O 1
ATOM 1448 N N . LEU B 1 4 ? -18.172 -6.965 -4.828 1 96 4 LEU B N 1
ATOM 1449 C CA . LEU B 1 4 ? -17.297 -6.145 -3.984 1 96 4 LEU B CA 1
ATOM 1450 C C . LEU B 1 4 ? -17.672 -4.668 -4.109 1 96 4 LEU B C 1
ATOM 1452 O O . LEU B 1 4 ? -18.094 -4.219 -5.172 1 96 4 LEU B O 1
ATOM 1456 N N . PRO B 1 5 ? -17.625 -3.947 -3.025 1 96.12 5 PRO B N 1
ATOM 1457 C CA . PRO B 1 5 ? -17.906 -2.512 -3.111 1 96.12 5 PRO B CA 1
ATOM 1458 C C . PRO B 1 5 ? -16.953 -1.779 -4.059 1 96.12 5 PRO B C 1
ATOM 1460 O O . PRO B 1 5 ? -15.781 -2.137 -4.164 1 96.12 5 PRO B O 1
ATOM 1463 N N . PRO B 1 6 ? -17.5 -0.849 -4.781 1 96.62 6 PRO B N 1
ATOM 1464 C CA . PRO B 1 6 ? -16.594 -0.035 -5.598 1 96.62 6 PRO B CA 1
ATOM 1465 C C . PRO B 1 6 ? -15.617 0.782 -4.758 1 96.62 6 PRO B C 1
ATOM 1467 O O . PRO B 1 6 ? -15.82 0.952 -3.553 1 96.62 6 PRO B O 1
ATOM 1470 N N . PHE B 1 7 ? -14.57 1.239 -5.305 1 98.19 7 PHE B N 1
ATOM 1471 C CA . PHE B 1 7 ? -13.633 2.182 -4.703 1 98.19 7 PHE B CA 1
ATOM 1472 C C . PHE B 1 7 ? -13.266 3.285 -5.688 1 98.19 7 PHE B C 1
ATOM 1474 O O . PHE B 1 7 ? -13.422 3.117 -6.898 1 98.19 7 PHE B O 1
ATOM 1481 N N . LYS B 1 8 ? -12.812 4.387 -5.176 1 98.38 8 LYS B N 1
ATOM 1482 C CA . LYS B 1 8 ? -12.32 5.422 -6.078 1 98.38 8 LYS B CA 1
ATOM 1483 C C . LYS B 1 8 ? -10.836 5.684 -5.852 1 98.38 8 LYS B C 1
ATOM 1485 O O . LYS B 1 8 ? -10.305 5.406 -4.773 1 98.38 8 LYS B O 1
ATOM 1490 N N . ARG B 1 9 ? -10.219 6.168 -6.859 1 98.88 9 ARG B N 1
ATOM 1491 C CA . ARG B 1 9 ? -8.844 6.648 -6.879 1 98.88 9 ARG B CA 1
ATOM 1492 C C . ARG B 1 9 ? -8.797 8.172 -6.863 1 98.88 9 ARG B C 1
ATOM 1494 O O . ARG B 1 9 ? -9.555 8.828 -7.578 1 98.88 9 ARG B O 1
ATOM 1501 N N . VAL B 1 10 ? -8.023 8.703 -6.012 1 98.88 10 VAL B N 1
ATOM 1502 C CA . VAL B 1 10 ? -7.746 10.133 -5.988 1 98.88 10 VAL B CA 1
ATOM 1503 C C . VAL B 1 10 ? -6.266 10.383 -6.266 1 98.88 10 VAL B C 1
ATOM 1505 O O . VAL B 1 10 ? -5.402 9.883 -5.543 1 98.88 10 VAL B O 1
ATOM 1508 N N . VAL B 1 11 ? -5.957 11.086 -7.273 1 98.88 11 VAL B N 1
ATOM 1509 C CA . VAL B 1 11 ? -4.594 11.5 -7.59 1 98.88 11 VAL B CA 1
ATOM 1510 C C . VAL B 1 11 ? -4.434 13 -7.344 1 98.88 11 VAL B C 1
ATOM 1512 O O . VAL B 1 11 ? -5.16 13.812 -7.922 1 98.88 11 VAL B O 1
ATOM 1515 N N . THR B 1 12 ? -3.496 13.352 -6.469 1 98.81 12 THR B N 1
ATOM 1516 C CA . THR B 1 12 ? -3.285 14.773 -6.191 1 98.81 12 THR B CA 1
ATOM 1517 C C . THR B 1 12 ? -2.311 15.383 -7.195 1 98.81 12 THR B C 1
ATOM 1519 O O . THR B 1 12 ? -1.643 14.656 -7.938 1 98.81 12 THR B O 1
ATOM 1522 N N . GLY B 1 13 ? -2.307 16.562 -7.246 1 98.38 13 GLY B N 1
ATOM 1523 C CA . GLY B 1 13 ? -1.403 17.344 -8.078 1 98.38 13 GLY B CA 1
ATOM 1524 C C . GLY B 1 13 ? -1.319 18.797 -7.656 1 98.38 13 GLY B C 1
ATOM 1525 O O . GLY B 1 13 ? -1.739 19.156 -6.555 1 98.38 13 GLY B O 1
ATOM 1526 N N . HIS B 1 14 ? -0.646 19.562 -8.422 1 98.19 14 HIS B N 1
ATOM 1527 C CA . HIS B 1 14 ? -0.415 20.984 -8.148 1 98.19 14 HIS B CA 1
ATOM 1528 C C . HIS B 1 14 ? -0.971 21.859 -9.266 1 98.19 14 HIS B C 1
ATOM 1530 O O . HIS B 1 14 ? -0.864 21.516 -10.445 1 98.19 14 HIS B O 1
ATOM 1536 N N . SER B 1 15 ? -1.537 22.984 -8.883 1 97.44 15 SER B N 1
ATOM 1537 C CA . SER B 1 15 ? -1.924 23.984 -9.867 1 97.44 15 SER B CA 1
ATOM 1538 C C . SER B 1 15 ? -0.701 24.672 -10.477 1 97.44 15 SER B C 1
ATOM 1540 O O . SER B 1 15 ? 0.433 24.375 -10.086 1 97.44 15 SER B O 1
ATOM 1542 N N . ALA B 1 16 ? -0.995 25.594 -11.398 1 95.5 16 ALA B N 1
ATOM 1543 C CA . ALA B 1 16 ? 0.084 26.344 -12.023 1 95.5 16 ALA B CA 1
ATOM 1544 C C . ALA B 1 16 ? 0.82 27.203 -11 1 95.5 16 ALA B C 1
ATOM 1546 O O . ALA B 1 16 ? 1.985 27.562 -11.195 1 95.5 16 ALA B O 1
ATOM 1547 N N . THR B 1 17 ? 0.224 27.562 -9.883 1 95.25 17 THR B N 1
ATOM 1548 C CA . THR B 1 17 ? 0.84 28.406 -8.867 1 95.25 17 THR B CA 1
ATOM 1549 C C . THR B 1 17 ? 1.302 27.578 -7.676 1 95.25 17 THR B C 1
ATOM 1551 O O . THR B 1 17 ? 1.655 28.125 -6.629 1 95.25 17 THR B O 1
ATOM 1554 N N . GLY B 1 18 ? 1.156 26.234 -7.746 1 95.38 18 GLY B N 1
ATOM 1555 C CA . GLY B 1 18 ? 1.732 25.375 -6.73 1 95.38 18 GLY B CA 1
ATOM 1556 C C . GLY B 1 18 ? 0.737 24.969 -5.66 1 95.38 18 GLY B C 1
ATOM 1557 O O . GLY B 1 18 ? 1.107 24.328 -4.672 1 95.38 18 GLY B O 1
ATOM 1558 N N . THR B 1 19 ? -0.48 25.312 -5.871 1 96.44 19 THR B N 1
ATOM 1559 C CA . THR B 1 19 ? -1.498 24.938 -4.898 1 96.44 19 THR B CA 1
ATOM 1560 C C . THR B 1 19 ? -1.896 23.469 -5.074 1 96.44 19 THR B C 1
ATOM 1562 O O . THR B 1 19 ? -2.076 23 -6.199 1 96.44 19 THR B O 1
ATOM 1565 N N . ALA B 1 20 ? -2.066 22.781 -3.934 1 98.19 20 ALA B N 1
ATOM 1566 C CA . ALA B 1 20 ? -2.436 21.359 -3.969 1 98.19 20 ALA B CA 1
ATOM 1567 C C . ALA B 1 20 ? -3.898 21.188 -4.367 1 98.19 20 ALA B C 1
ATOM 1569 O O . ALA B 1 20 ? -4.777 21.875 -3.84 1 98.19 20 ALA B O 1
ATOM 1570 N N . LEU B 1 21 ? -4.156 20.25 -5.242 1 98.19 21 LEU B N 1
ATOM 1571 C CA . LEU B 1 21 ? -5.516 19.953 -5.684 1 98.19 21 LEU B CA 1
ATOM 1572 C C . LEU B 1 21 ? -5.66 18.469 -6.027 1 98.19 21 LEU B C 1
ATOM 1574 O O . LEU B 1 21 ? -4.664 17.75 -6.086 1 98.19 21 LEU B O 1
ATOM 1578 N N . ALA B 1 22 ? -6.902 18.016 -6.164 1 98.56 22 ALA B N 1
ATOM 1579 C CA . ALA B 1 22 ? -7.18 16.672 -6.688 1 98.56 22 ALA B CA 1
ATOM 1580 C C . ALA B 1 22 ? -7.211 16.672 -8.211 1 98.56 22 ALA B C 1
ATOM 1582 O O . ALA B 1 22 ? -8.156 17.188 -8.82 1 98.56 22 ALA B O 1
ATOM 1583 N N . ALA B 1 23 ? -6.195 16.125 -8.812 1 98.19 23 ALA B N 1
ATOM 1584 C CA . ALA B 1 23 ? -6.07 16.125 -10.266 1 98.19 23 ALA B CA 1
ATOM 1585 C C . ALA B 1 23 ? -7.016 15.117 -10.906 1 98.19 23 ALA B C 1
ATOM 1587 O O . ALA B 1 23 ? -7.574 15.367 -11.977 1 98.19 23 ALA B O 1
ATOM 1588 N N . LEU B 1 24 ? -7.148 13.938 -10.344 1 98 24 LEU B N 1
ATOM 1589 C CA . LEU B 1 24 ? -8.055 12.883 -10.789 1 98 24 LEU B CA 1
ATOM 1590 C C . LEU B 1 24 ? -8.844 12.312 -9.617 1 98 24 LEU B C 1
ATOM 1592 O O . LEU B 1 24 ? -8.289 12.086 -8.539 1 98 24 LEU B O 1
ATOM 1596 N N . VAL B 1 25 ? -10.109 12.172 -9.766 1 98.25 25 VAL B N 1
ATOM 1597 C CA . VAL B 1 25 ? -10.992 11.57 -8.773 1 98.25 25 VAL B CA 1
ATOM 1598 C C . VAL B 1 25 ? -12.016 10.672 -9.469 1 98.25 25 VAL B C 1
ATOM 1600 O O . VAL B 1 25 ? -12.781 11.133 -10.312 1 98.25 25 VAL B O 1
ATOM 1603 N N . GLY B 1 26 ? -12.016 9.398 -9.109 1 98.25 26 GLY B N 1
ATOM 1604 C CA . GLY B 1 26 ? -12.992 8.508 -9.711 1 98.25 26 GLY B CA 1
ATOM 1605 C C . GLY B 1 26 ? -12.484 7.082 -9.859 1 98.25 26 GLY B C 1
ATOM 1606 O O . GLY B 1 26 ? -11.547 6.676 -9.164 1 98.25 26 GLY B O 1
ATOM 1607 N N . ALA B 1 27 ? -13.164 6.355 -10.711 1 97.81 27 ALA B N 1
ATOM 1608 C CA . ALA B 1 27 ? -12.758 4.977 -10.969 1 97.81 27 ALA B CA 1
ATOM 1609 C C . ALA B 1 27 ? -11.406 4.93 -11.68 1 97.81 27 ALA B C 1
ATOM 1611 O O . ALA B 1 27 ? -11.023 5.883 -12.359 1 97.81 27 ALA B O 1
ATOM 1612 N N . VAL B 1 28 ? -10.641 3.873 -11.453 1 97.75 28 VAL B N 1
ATOM 1613 C CA . VAL B 1 28 ? -9.414 3.689 -12.227 1 97.75 28 VAL B CA 1
ATOM 1614 C C . VAL B 1 28 ? -9.75 3.541 -13.711 1 97.75 28 VAL B C 1
ATOM 1616 O O . VAL B 1 28 ? -10.789 2.965 -14.062 1 97.75 28 VAL B O 1
ATOM 1619 N N . PRO B 1 29 ? -8.922 4.004 -14.562 1 96.12 29 PRO B N 1
ATOM 1620 C CA . PRO B 1 29 ? -9.227 3.941 -15.992 1 96.12 29 PRO B CA 1
ATOM 1621 C C . PRO B 1 29 ? -8.867 2.594 -16.625 1 96.12 29 PRO B C 1
ATOM 1623 O O . PRO B 1 29 ? -9.328 2.275 -17.719 1 96.12 29 PRO B O 1
ATOM 1626 N N . THR B 1 30 ? -8.016 1.837 -16 1 95.19 30 THR B N 1
ATOM 1627 C CA . THR B 1 30 ? -7.52 0.588 -16.562 1 95.19 30 THR B CA 1
ATOM 1628 C C . THR B 1 30 ? -7.824 -0.584 -15.633 1 95.19 30 THR B C 1
ATOM 1630 O O . THR B 1 30 ? -7.32 -0.641 -14.508 1 95.19 30 THR B O 1
ATOM 1633 N N . SER B 1 31 ? -8.672 -1.464 -16.062 1 95.81 31 SER B N 1
ATOM 1634 C CA . SER B 1 31 ? -9 -2.723 -15.398 1 95.81 31 SER B CA 1
ATOM 1635 C C . SER B 1 31 ? -8.992 -3.887 -16.391 1 95.81 31 SER B C 1
ATOM 1637 O O . SER B 1 31 ? -9.352 -3.723 -17.547 1 95.81 31 SER B O 1
ATOM 1639 N N . LEU B 1 32 ? -8.539 -5.012 -15.891 1 94.12 32 LEU B N 1
ATOM 1640 C CA . LEU B 1 32 ? -8.469 -6.207 -16.734 1 94.12 32 LEU B CA 1
ATOM 1641 C C . LEU B 1 32 ? -8.992 -7.426 -15.977 1 94.12 32 LEU B C 1
ATOM 1643 O O . LEU B 1 32 ? -8.484 -7.762 -14.898 1 94.12 32 LEU B O 1
ATOM 1647 N N . GLU B 1 33 ? -9.977 -8.016 -16.469 1 94.1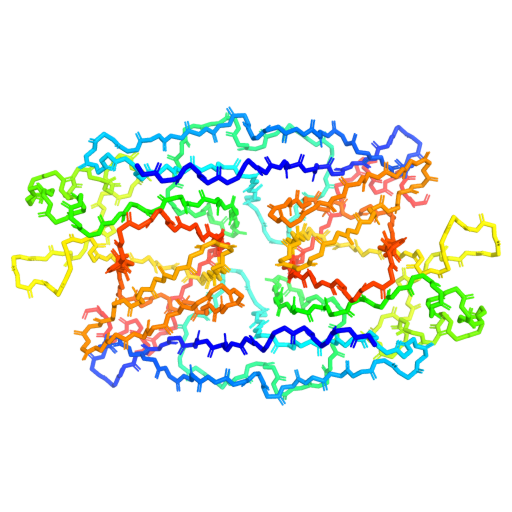2 33 GLU B N 1
ATOM 1648 C CA . GLU B 1 33 ? -10.383 -9.336 -16 1 94.12 33 GLU B CA 1
ATOM 1649 C C . GLU B 1 33 ? -9.617 -10.438 -16.719 1 94.12 33 GLU B C 1
ATOM 1651 O O . GLU B 1 33 ? -9.625 -10.5 -17.953 1 94.12 33 GLU B O 1
ATOM 1656 N N . LEU B 1 34 ? -9.016 -11.242 -15.938 1 92 34 LEU B N 1
ATOM 1657 C CA . LEU B 1 34 ? -8.258 -12.328 -16.547 1 92 34 LEU B CA 1
ATOM 1658 C C . LEU B 1 34 ? -9.188 -13.32 -17.234 1 92 34 LEU B C 1
ATOM 1660 O O . LEU B 1 34 ? -10.133 -13.812 -16.625 1 92 34 LEU B O 1
ATOM 1664 N N . LYS B 1 35 ? -8.906 -13.656 -18.5 1 89.38 35 LYS B N 1
ATOM 1665 C CA . LYS B 1 35 ? -9.695 -14.633 -19.25 1 89.38 35 LYS B CA 1
ATOM 1666 C C . LYS B 1 35 ? -9.508 -16.031 -18.688 1 89.38 35 LYS B C 1
ATOM 1668 O O . LYS B 1 35 ? -10.461 -16.812 -18.578 1 89.38 35 LYS B O 1
ATOM 1673 N N . ALA B 1 36 ? -8.297 -16.297 -18.281 1 87.5 36 ALA B N 1
ATOM 1674 C CA . ALA B 1 36 ? -7.934 -17.656 -17.859 1 87.5 36 ALA B CA 1
ATOM 1675 C C . ALA B 1 36 ? -8.484 -17.953 -16.469 1 87.5 36 ALA B C 1
ATOM 1677 O O . ALA B 1 36 ? -8.641 -19.109 -16.094 1 87.5 36 ALA B O 1
ATOM 1678 N N . VAL B 1 37 ? -8.703 -16.969 -15.648 1 91.31 37 VAL B N 1
ATOM 1679 C CA . VAL B 1 37 ? -9.266 -17.125 -14.312 1 91.31 37 VAL B CA 1
ATOM 1680 C C . VAL B 1 37 ? -10.43 -16.156 -14.125 1 91.31 37 VAL B C 1
ATOM 1682 O O . VAL B 1 37 ? -10.273 -15.094 -13.508 1 91.31 37 VAL B O 1
ATOM 1685 N N . PRO B 1 38 ? -11.656 -16.547 -14.539 1 91.12 38 PRO B N 1
ATOM 1686 C CA . PRO B 1 38 ? -12.805 -15.648 -14.43 1 91.12 38 PRO B CA 1
ATOM 1687 C C . PRO B 1 38 ? -13.023 -15.141 -13.008 1 91.12 38 PRO B C 1
ATOM 1689 O O . PRO B 1 38 ? -12.883 -15.898 -12.047 1 91.12 38 PRO B O 1
ATOM 1692 N N . GLY B 1 39 ? -13.203 -13.844 -12.945 1 93.31 39 GLY B N 1
ATOM 1693 C CA . GLY B 1 39 ? -13.438 -13.242 -11.641 1 93.31 39 GLY B CA 1
ATOM 1694 C C . GLY B 1 39 ? -12.195 -12.609 -11.047 1 93.31 39 GLY B C 1
ATOM 1695 O O . GLY B 1 39 ? -12.281 -11.828 -10.094 1 93.31 39 GLY B O 1
ATOM 1696 N N . THR B 1 40 ? -11.078 -13 -11.547 1 94.81 40 THR B N 1
ATOM 1697 C CA . THR B 1 40 ? -9.875 -12.281 -11.156 1 94.81 40 THR B CA 1
ATOM 1698 C C . THR B 1 40 ? -9.742 -10.977 -11.93 1 94.81 40 THR B C 1
ATOM 1700 O O . THR B 1 40 ? -9.625 -10.984 -13.156 1 94.81 40 THR B O 1
ATOM 1703 N N . VAL B 1 41 ? -9.805 -9.883 -11.305 1 96.38 41 VAL B N 1
ATOM 1704 C CA . VAL B 1 41 ? -9.766 -8.586 -11.961 1 96.38 41 VAL B CA 1
ATOM 1705 C C . VAL B 1 41 ? -8.625 -7.746 -11.391 1 96.38 41 VAL B C 1
ATOM 1707 O O . VAL B 1 41 ? -8.477 -7.641 -10.172 1 96.38 41 VAL B O 1
ATOM 1710 N N . PHE B 1 42 ? -7.828 -7.203 -12.258 1 96.69 42 PHE B N 1
ATOM 1711 C CA . PHE B 1 42 ? -6.77 -6.262 -11.914 1 96.69 42 PHE B CA 1
ATOM 1712 C C . PHE B 1 42 ? -7.223 -4.824 -12.156 1 96.69 42 PHE B C 1
ATOM 1714 O O . PHE B 1 42 ? -7.676 -4.488 -13.25 1 96.69 42 PHE B O 1
ATOM 1721 N N . HIS B 1 43 ? -7.195 -4.008 -11.125 1 97.69 43 HIS B N 1
ATOM 1722 C CA . HIS B 1 43 ? -7.441 -2.574 -11.234 1 97.69 43 HIS B CA 1
ATOM 1723 C C . HIS B 1 43 ? -6.16 -1.775 -11.039 1 97.69 43 HIS B C 1
ATOM 1725 O O . HIS B 1 43 ? -5.621 -1.723 -9.93 1 97.69 43 HIS B O 1
ATOM 1731 N N . GLU B 1 44 ? -5.641 -1.137 -12.125 1 97.69 44 GLU B N 1
ATOM 1732 C CA . GLU B 1 44 ? -4.383 -0.401 -12.039 1 97.69 44 GLU B CA 1
ATOM 1733 C C . GLU B 1 44 ? -4.586 0.968 -11.398 1 97.69 44 GLU B C 1
ATOM 1735 O O . GLU B 1 44 ? -5.336 1.797 -11.914 1 97.69 44 GLU B O 1
ATOM 1740 N N . VAL B 1 45 ? -3.895 1.24 -10.352 1 98.62 45 VAL B N 1
ATOM 1741 C CA . VAL B 1 45 ? -4.117 2.473 -9.609 1 98.62 45 VAL B CA 1
ATOM 1742 C C . VAL B 1 45 ? -3.076 3.516 -10.008 1 98.62 45 VAL B C 1
ATOM 1744 O O . VAL B 1 45 ? -3.416 4.672 -10.266 1 98.62 45 VAL B O 1
ATOM 1747 N N . TRP B 1 46 ? -1.734 3.121 -9.977 1 98.56 46 TRP B N 1
ATOM 1748 C CA . TRP B 1 46 ? -0.653 4.047 -10.297 1 98.56 46 TRP B CA 1
ATOM 1749 C C . TRP B 1 46 ? 0.663 3.301 -10.492 1 98.56 46 TRP B C 1
ATOM 1751 O O . TRP B 1 46 ? 0.769 2.119 -10.156 1 98.56 46 TRP B O 1
ATOM 1761 N N . SER B 1 47 ? 1.647 3.898 -11.07 1 97.94 47 SER B N 1
ATOM 1762 C CA . SER B 1 47 ? 3.002 3.361 -11.148 1 97.94 47 SER B CA 1
ATOM 1763 C C . SER B 1 47 ? 4.035 4.477 -11.266 1 97.94 47 SER B C 1
ATOM 1765 O O . SER B 1 47 ? 3.701 5.598 -11.656 1 97.94 47 SER B O 1
ATOM 1767 N N . SER B 1 48 ? 5.156 4.238 -10.773 1 97.38 48 SER B N 1
ATOM 1768 C CA . SER B 1 48 ? 6.34 5.059 -11 1 97.38 48 SER B CA 1
ATOM 1769 C C . SER B 1 48 ? 7.438 4.27 -11.703 1 97.38 48 SER B C 1
ATOM 1771 O O . SER B 1 48 ? 7.5 3.045 -11.586 1 97.38 48 SER B O 1
ATOM 1773 N N . ASP B 1 49 ? 8.359 4.961 -12.43 1 96.56 49 ASP B N 1
ATOM 1774 C CA . ASP B 1 49 ? 9.359 4.242 -13.219 1 96.56 49 ASP B CA 1
ATOM 1775 C C . ASP B 1 49 ? 10.773 4.621 -12.789 1 96.56 49 ASP B C 1
ATOM 1777 O O . ASP B 1 49 ? 11.734 4.371 -13.523 1 96.56 49 ASP B O 1
ATOM 1781 N N . ALA B 1 50 ? 10.828 5.223 -11.633 1 97.38 50 ALA B N 1
ATOM 1782 C CA . ALA B 1 50 ? 12.148 5.645 -11.172 1 97.38 50 ALA B CA 1
ATOM 1783 C C . ALA B 1 50 ? 12.203 5.703 -9.648 1 97.38 50 ALA B C 1
ATOM 1785 O O . ALA B 1 50 ? 11.164 5.754 -8.984 1 97.38 50 ALA B O 1
ATOM 1786 N N . SER B 1 51 ? 13.305 5.672 -9.109 1 97.44 51 SER B N 1
ATOM 1787 C CA . SER B 1 51 ? 13.625 5.969 -7.715 1 97.44 51 SER B CA 1
ATOM 1788 C C . SER B 1 51 ? 14.852 6.863 -7.609 1 97.44 51 SER B C 1
ATOM 1790 O O . SER B 1 51 ? 15.922 6.52 -8.125 1 97.44 51 SER B O 1
ATOM 1792 N N . PRO B 1 52 ? 14.781 7.969 -6.996 1 97.81 52 PRO B N 1
ATOM 1793 C CA . PRO B 1 52 ? 13.547 8.492 -6.398 1 97.81 52 PRO B CA 1
ATOM 1794 C C . PRO B 1 52 ? 12.445 8.711 -7.426 1 97.81 52 PRO B C 1
ATOM 1796 O O . PRO B 1 52 ? 12.727 8.969 -8.602 1 97.81 52 PRO B O 1
ATOM 1799 N N . ALA B 1 53 ? 11.234 8.586 -6.965 1 98.5 53 ALA B N 1
ATOM 1800 C CA . ALA B 1 53 ? 10.094 8.82 -7.84 1 98.5 53 ALA B CA 1
ATOM 1801 C C . ALA B 1 53 ? 10.062 10.266 -8.336 1 98.5 53 ALA B C 1
ATOM 1803 O O . ALA B 1 53 ? 10.328 11.195 -7.574 1 98.5 53 ALA B O 1
ATOM 1804 N N . VAL B 1 54 ? 9.727 10.438 -9.555 1 98.19 54 VAL B N 1
ATOM 1805 C CA . VAL B 1 54 ? 9.57 11.773 -10.109 1 98.19 54 VAL B CA 1
ATOM 1806 C C . VAL B 1 54 ? 8.18 12.312 -9.789 1 98.19 54 VAL B C 1
ATOM 1808 O O . VAL B 1 54 ? 7.172 11.695 -10.156 1 98.19 54 VAL B O 1
ATOM 1811 N N . ILE B 1 55 ? 8.141 13.422 -9.125 1 98.12 55 ILE B N 1
ATOM 1812 C CA . ILE B 1 55 ? 6.879 14.039 -8.742 1 98.12 55 ILE B CA 1
ATOM 1813 C C . ILE B 1 55 ? 6.57 15.211 -9.68 1 98.12 55 ILE B C 1
ATOM 1815 O O . ILE B 1 55 ? 7.27 16.219 -9.664 1 98.12 55 ILE B O 1
ATOM 1819 N N . ASP B 1 56 ? 5.605 15.023 -10.445 1 97.56 56 ASP B N 1
ATOM 1820 C CA . ASP B 1 56 ? 5.16 16.062 -11.383 1 97.56 56 ASP B CA 1
ATOM 1821 C C . ASP B 1 56 ? 3.676 15.906 -11.703 1 97.56 56 ASP B C 1
ATOM 1823 O O . ASP B 1 56 ? 2.971 15.133 -11.055 1 97.56 56 ASP B O 1
ATOM 1827 N N . ASN B 1 57 ? 3.152 16.719 -12.57 1 97.38 57 ASN B N 1
ATOM 1828 C CA . ASN B 1 57 ? 1.77 16.656 -13.031 1 97.38 57 ASN B CA 1
ATOM 1829 C C . ASN B 1 57 ? 1.655 15.914 -14.359 1 97.38 57 ASN B C 1
ATOM 1831 O O . ASN B 1 57 ? 0.885 16.312 -15.234 1 97.38 57 ASN B O 1
ATOM 1835 N N . GLY B 1 58 ? 2.518 14.977 -14.484 1 95.31 58 GLY B N 1
ATOM 1836 C CA . GLY B 1 58 ? 2.545 14.25 -15.75 1 95.31 58 GLY B CA 1
ATOM 1837 C C . GLY B 1 58 ? 1.296 13.422 -15.984 1 95.31 58 GLY B C 1
ATOM 1838 O O . GLY B 1 58 ? 0.378 13.422 -15.164 1 95.31 58 GLY B O 1
ATOM 1839 N N . ALA B 1 59 ? 1.261 12.719 -17.078 1 95.44 59 ALA B N 1
ATOM 1840 C CA . ALA B 1 59 ? 0.124 11.906 -17.5 1 95.44 59 ALA B CA 1
ATOM 1841 C C . ALA B 1 59 ? -0.093 10.719 -16.562 1 95.44 59 ALA B C 1
ATOM 1843 O O . ALA B 1 59 ? 0.826 10.305 -15.859 1 95.44 59 ALA B O 1
ATOM 1844 N N . ASP B 1 60 ? -1.326 10.227 -16.578 1 97.38 60 ASP B N 1
ATOM 1845 C CA . ASP B 1 60 ? -1.664 9.008 -15.859 1 97.38 60 ASP B CA 1
ATOM 1846 C C . ASP B 1 60 ? -0.825 7.828 -16.344 1 97.38 60 ASP B C 1
ATOM 1848 O O . ASP B 1 60 ? -0.918 7.434 -17.516 1 97.38 60 ASP B O 1
ATOM 1852 N N . PRO B 1 61 ? 0.053 7.254 -15.508 1 96.81 61 PRO B N 1
ATOM 1853 C CA . PRO B 1 61 ? 0.962 6.195 -15.961 1 96.81 61 PRO B CA 1
ATOM 1854 C C . PRO B 1 61 ? 0.254 4.859 -16.172 1 96.81 61 PRO B C 1
ATOM 1856 O O . PRO B 1 61 ? 0.876 3.893 -16.625 1 96.81 61 PRO B O 1
ATOM 1859 N N . THR B 1 62 ? -1.02 4.777 -15.891 1 96.12 62 THR B N 1
ATOM 1860 C CA . THR B 1 62 ? -1.725 3.502 -15.938 1 96.12 62 THR B CA 1
ATOM 1861 C C . THR B 1 62 ? -2.406 3.309 -17.281 1 96.12 62 THR B C 1
ATOM 1863 O O . THR B 1 62 ? -3.025 2.27 -17.531 1 96.12 62 THR B O 1
ATOM 1866 N N . LEU B 1 63 ? -2.293 4.32 -18.109 1 94.94 63 LEU B N 1
ATOM 1867 C CA . LEU B 1 63 ? -2.896 4.219 -19.422 1 94.94 63 LEU B CA 1
ATOM 1868 C C . LEU B 1 63 ? -2 3.432 -20.375 1 94.94 63 LEU B C 1
ATOM 1870 O O . LEU B 1 63 ? -1.528 3.967 -21.375 1 94.94 63 LEU B O 1
ATOM 1874 N N . ARG B 1 64 ? -1.65 2.232 -20.078 1 88.25 64 ARG B N 1
ATOM 1875 C CA . ARG B 1 64 ? -0.828 1.274 -20.812 1 88.25 64 ARG B CA 1
ATOM 1876 C C . ARG B 1 64 ? -1.276 -0.157 -20.531 1 88.25 64 ARG B C 1
ATOM 1878 O O . ARG B 1 64 ? -2.078 -0.397 -19.625 1 88.25 64 ARG B O 1
ATOM 1885 N N . PRO B 1 65 ? -0.775 -1.075 -21.375 1 85.81 65 PRO B N 1
ATOM 1886 C CA . PRO B 1 65 ? -1.09 -2.471 -21.062 1 85.81 65 PRO B CA 1
ATOM 1887 C C . PRO B 1 65 ? -0.587 -2.895 -19.688 1 85.81 65 PRO B C 1
ATOM 1889 O O . PRO B 1 65 ? 0.476 -2.447 -19.25 1 85.81 65 PRO B O 1
ATOM 1892 N N . LEU B 1 66 ? -1.319 -3.691 -19.062 1 86.44 66 LEU B N 1
ATOM 1893 C CA . LEU B 1 66 ? -0.997 -4.168 -17.719 1 86.44 66 LEU B CA 1
ATOM 1894 C C . LEU B 1 66 ? 0.26 -5.035 -17.734 1 86.44 66 LEU B C 1
ATOM 1896 O O . LEU B 1 66 ? 0.448 -5.844 -18.656 1 86.44 66 LEU B O 1
ATOM 1900 N N . VAL B 1 67 ? 1.075 -4.773 -16.828 1 84.25 67 VAL B N 1
ATOM 1901 C CA . VAL B 1 67 ? 2.246 -5.613 -16.594 1 84.25 67 VAL B CA 1
ATOM 1902 C C . VAL B 1 67 ? 2.27 -6.074 -15.133 1 84.25 67 VAL B C 1
ATOM 1904 O O . VAL B 1 67 ? 1.854 -5.34 -14.234 1 84.25 67 VAL B O 1
ATOM 1907 N N . LEU B 1 68 ? 2.754 -7.234 -14.883 1 85.69 68 LEU B N 1
ATOM 1908 C CA . LEU B 1 68 ? 2.781 -7.781 -13.531 1 85.69 68 LEU B CA 1
ATOM 1909 C C . LEU B 1 68 ? 3.832 -7.074 -12.688 1 85.69 68 LEU B C 1
ATOM 1911 O O . LEU B 1 68 ? 3.539 -6.633 -11.57 1 85.69 68 LEU B O 1
ATOM 1915 N N . SER B 1 69 ? 5.062 -6.922 -13.273 1 91.44 69 SER B N 1
ATOM 1916 C CA . SER B 1 69 ? 6.184 -6.414 -12.492 1 91.44 69 SER B CA 1
ATOM 1917 C C . SER B 1 69 ? 6.398 -4.922 -12.734 1 91.44 69 SER B C 1
ATOM 1919 O O . SER B 1 69 ? 6.125 -4.422 -13.828 1 91.44 69 SER B O 1
ATOM 1921 N N . PRO B 1 70 ? 6.844 -4.207 -11.711 1 94.81 70 PRO B N 1
ATOM 1922 C CA . PRO B 1 70 ? 7.227 -2.809 -11.922 1 94.81 70 PRO B CA 1
ATOM 1923 C C . PRO B 1 70 ? 8.438 -2.66 -12.844 1 94.81 70 PRO B C 1
ATOM 1925 O O . PRO B 1 70 ? 9.188 -3.619 -13.047 1 94.81 70 PRO B O 1
ATOM 1928 N N . SER B 1 71 ? 8.609 -1.491 -13.453 1 94.31 71 SER B N 1
ATOM 1929 C CA . SER B 1 71 ? 9.812 -1.17 -14.211 1 94.31 71 SER B CA 1
ATOM 1930 C C . SER B 1 71 ? 11.047 -1.132 -13.312 1 94.31 71 SER B C 1
ATOM 1932 O O . SER B 1 71 ? 10.922 -1.104 -12.086 1 94.31 71 SER B O 1
ATOM 1934 N N . ALA B 1 72 ? 12.188 -1.181 -13.961 1 95.94 72 ALA B N 1
ATOM 1935 C CA . ALA B 1 72 ? 13.422 -1.014 -13.203 1 95.94 72 ALA B CA 1
ATOM 1936 C C . ALA B 1 72 ? 13.375 0.253 -12.352 1 95.94 72 ALA B C 1
ATOM 1938 O O . ALA B 1 72 ? 13.031 1.328 -12.844 1 95.94 72 ALA B O 1
ATOM 1939 N N . PHE B 1 73 ? 13.625 0.123 -11.031 1 97.19 73 PHE B N 1
ATOM 1940 C CA . PHE B 1 73 ? 13.672 1.207 -10.055 1 97.19 73 PHE B CA 1
ATOM 1941 C C . PHE B 1 73 ? 12.273 1.744 -9.773 1 97.19 73 PHE B C 1
ATOM 1943 O O . PHE B 1 73 ? 12.125 2.76 -9.094 1 97.19 73 PHE B O 1
ATOM 1950 N N . GLY B 1 74 ? 11.305 1.046 -10.336 1 97.38 74 GLY B N 1
ATOM 1951 C CA . GLY B 1 74 ? 9.953 1.585 -10.258 1 97.38 74 GLY B CA 1
ATOM 1952 C C . GLY B 1 74 ? 9.094 0.889 -9.219 1 97.38 74 GLY B C 1
ATOM 1953 O O . GLY B 1 74 ? 9.609 0.131 -8.391 1 97.38 74 GLY B O 1
ATOM 1954 N N . SER B 1 75 ? 7.883 1.269 -9.188 1 97.75 75 SER B N 1
ATOM 1955 C CA . SER B 1 75 ? 6.848 0.721 -8.32 1 97.75 75 SER B CA 1
ATOM 1956 C C . SER B 1 75 ? 5.504 0.653 -9.031 1 97.75 75 SER B C 1
ATOM 1958 O O . SER B 1 75 ? 5.309 1.302 -10.062 1 97.75 75 SER B O 1
ATOM 1960 N N . LEU B 1 76 ? 4.645 -0.136 -8.586 1 97.06 76 LEU B N 1
ATOM 1961 C CA . LEU B 1 76 ? 3.26 -0.102 -9.039 1 97.06 76 LEU B CA 1
ATOM 1962 C C . LEU B 1 76 ? 2.309 -0.458 -7.902 1 97.06 76 LEU B C 1
ATOM 1964 O O . LEU B 1 76 ? 2.695 -1.147 -6.953 1 97.06 76 LEU B O 1
ATOM 1968 N N . ILE B 1 77 ? 1.114 0.116 -7.859 1 98.56 77 ILE B N 1
ATOM 1969 C CA . ILE B 1 77 ? 0.024 -0.237 -6.957 1 98.56 77 ILE B CA 1
ATOM 1970 C C . ILE B 1 77 ? -1.196 -0.67 -7.766 1 98.56 77 ILE B C 1
ATOM 1972 O O . ILE B 1 77 ? -1.591 0.009 -8.719 1 98.56 77 ILE B O 1
ATOM 1976 N N . ARG B 1 78 ? -1.753 -1.845 -7.402 1 98 78 ARG B N 1
ATOM 1977 C CA . ARG B 1 78 ? -2.949 -2.346 -8.07 1 98 78 ARG B CA 1
ATOM 1978 C C . ARG B 1 78 ? -3.885 -3.031 -7.078 1 98 78 ARG B C 1
ATOM 1980 O O . ARG B 1 78 ? -3.443 -3.502 -6.027 1 98 78 ARG B O 1
ATOM 1987 N N . VAL B 1 79 ? -5.133 -3.008 -7.363 1 98.56 79 VAL B N 1
ATOM 1988 C CA . VAL B 1 79 ? -6.152 -3.752 -6.637 1 98.56 79 VAL B CA 1
ATOM 1989 C C . VAL B 1 79 ? -6.488 -5.039 -7.387 1 98.56 79 VAL B C 1
ATOM 1991 O O . VAL B 1 79 ? -6.633 -5.031 -8.609 1 98.56 79 VAL B O 1
ATOM 1994 N N . VAL B 1 80 ? -6.559 -6.141 -6.699 1 98.25 80 VAL B N 1
ATOM 1995 C CA . VAL B 1 80 ? -6.871 -7.426 -7.316 1 98.25 80 VAL B CA 1
ATOM 1996 C C . VAL B 1 80 ? -8.102 -8.039 -6.645 1 98.25 80 VAL B C 1
ATOM 1998 O O . VAL B 1 80 ? -8.109 -8.242 -5.43 1 98.25 80 VAL B O 1
ATOM 2001 N N . ASP B 1 81 ? -9.102 -8.25 -7.383 1 98.44 81 ASP B N 1
ATOM 2002 C CA . ASP B 1 81 ? -10.227 -9.07 -6.945 1 98.44 81 ASP B CA 1
ATOM 2003 C C . ASP B 1 81 ? -9.953 -10.555 -7.172 1 98.44 81 ASP B C 1
ATOM 2005 O O . ASP B 1 81 ? -9.555 -10.953 -8.266 1 98.44 81 ASP B O 1
ATOM 2009 N N . ILE B 1 82 ? -10.156 -11.336 -6.211 1 97.88 82 ILE B N 1
ATOM 2010 C CA . ILE B 1 82 ? -9.789 -12.75 -6.223 1 97.88 82 ILE B CA 1
ATOM 2011 C C . ILE B 1 82 ? -11.039 -13.609 -6.047 1 97.88 82 ILE B C 1
ATOM 2013 O O . ILE B 1 82 ? -11.688 -13.562 -5 1 97.88 82 ILE B O 1
ATOM 2017 N N . PRO B 1 83 ? -11.367 -14.438 -6.988 1 97.5 83 PRO B N 1
ATOM 2018 C CA . PRO B 1 83 ? -12.555 -15.289 -6.879 1 97.5 83 PRO B CA 1
ATOM 2019 C C . PRO B 1 83 ? -12.32 -16.5 -5.965 1 97.5 83 PRO B C 1
ATOM 2021 O O . PRO B 1 83 ? -11.188 -16.781 -5.598 1 97.5 83 PRO B O 1
ATOM 2024 N N . PRO B 1 84 ? -13.391 -17.156 -5.578 1 97.31 84 PRO B N 1
ATOM 2025 C CA . PRO B 1 84 ? -13.289 -18.375 -4.77 1 97.31 84 PRO B CA 1
ATOM 2026 C C . PRO B 1 84 ? -12.438 -19.453 -5.438 1 97.31 84 PRO B C 1
ATOM 2028 O O . PRO B 1 84 ? -12.344 -19.5 -6.668 1 97.31 84 PRO B O 1
ATOM 2031 N N . ASP B 1 85 ? -11.891 -20.297 -4.629 1 96.69 85 ASP B N 1
ATOM 2032 C CA . ASP B 1 85 ? -11.125 -21.438 -5.129 1 96.69 85 ASP B CA 1
ATOM 2033 C C . ASP B 1 85 ? -11.977 -22.328 -6.039 1 96.69 85 ASP B C 1
ATOM 2035 O O . ASP B 1 85 ? -11.453 -22.969 -6.949 1 96.69 85 ASP B O 1
ATOM 2039 N N . SER B 1 86 ? -13.258 -22.359 -5.801 1 95.12 86 SER B N 1
ATOM 2040 C CA . SER B 1 86 ? -14.148 -23.125 -6.652 1 95.12 86 SER B CA 1
ATOM 2041 C C . SER B 1 86 ? -14.062 -22.672 -8.109 1 95.12 86 SER B C 1
ATOM 2043 O O . SER B 1 86 ? -14.312 -23.469 -9.023 1 95.12 86 SER B O 1
ATOM 2045 N N . VAL B 1 87 ? -13.656 -21.422 -8.367 1 93.19 87 VAL B N 1
ATOM 2046 C CA . VAL B 1 87 ? -13.422 -20.891 -9.703 1 93.19 87 VAL B CA 1
ATOM 2047 C C . VAL B 1 87 ? -11.961 -21.094 -10.094 1 93.19 87 VAL B C 1
ATOM 2049 O O . VAL B 1 87 ? -11.664 -21.641 -11.156 1 93.19 87 VAL B O 1
ATOM 2052 N N . GLN B 1 88 ? -11.023 -20.75 -9.188 1 92.94 88 GLN B N 1
ATOM 2053 C CA . GLN B 1 88 ? -9.594 -20.797 -9.461 1 92.94 88 GLN B CA 1
ATOM 2054 C C . GLN B 1 88 ? -9.133 -22.219 -9.758 1 92.94 88 GLN B C 1
ATOM 2056 O O . GLN B 1 88 ? -8.219 -22.438 -10.562 1 92.94 88 GLN B O 1
ATOM 2061 N N . ASN B 1 89 ? -9.711 -23.188 -9.094 1 90.19 89 ASN B N 1
ATOM 2062 C CA . ASN B 1 89 ? -9.281 -24.578 -9.219 1 90.19 89 ASN B CA 1
ATOM 2063 C C . ASN B 1 89 ? -9.75 -25.188 -10.539 1 90.19 89 ASN B C 1
ATOM 2065 O O . ASN B 1 89 ? -9.281 -26.25 -10.93 1 90.19 89 ASN B O 1
ATOM 2069 N N . GLN B 1 90 ? -10.625 -24.531 -11.203 1 89.06 90 GLN B N 1
ATOM 2070 C CA . GLN B 1 90 ? -11.117 -25.031 -12.484 1 89.06 90 GLN B CA 1
ATOM 2071 C C . GLN B 1 90 ? -10.18 -24.625 -13.625 1 89.06 90 GLN B C 1
ATOM 2073 O O . GLN B 1 90 ? -10.352 -25.078 -14.758 1 89.06 90 GLN B O 1
ATOM 2078 N N . VAL B 1 91 ? -9.234 -23.859 -13.297 1 85.81 91 VAL B N 1
ATOM 2079 C CA . VAL B 1 91 ? -8.273 -23.406 -14.297 1 85.81 91 VAL B CA 1
ATOM 2080 C C . VAL B 1 91 ? -7.367 -24.562 -14.703 1 85.81 91 VAL B C 1
ATOM 2082 O O . VAL B 1 91 ? -6.801 -25.25 -13.852 1 85.81 91 VAL B O 1
ATOM 2085 N N . SER B 1 92 ? -7.242 -24.844 -15.977 1 84.75 92 SER B N 1
ATOM 2086 C CA . SER B 1 92 ? -6.359 -25.891 -16.469 1 84.75 92 SER B CA 1
ATOM 2087 C C . SER B 1 92 ? -4.895 -25.5 -16.328 1 84.75 92 SER B C 1
ATOM 2089 O O . SER B 1 92 ? -4.574 -24.328 -16.172 1 84.75 92 SER B O 1
ATOM 2091 N N . ALA B 1 93 ? -4.082 -26.453 -16.391 1 78.75 93 ALA B N 1
ATOM 2092 C CA . ALA B 1 93 ? -2.648 -26.172 -16.344 1 78.75 93 ALA B CA 1
ATOM 2093 C C . ALA B 1 93 ? -2.242 -25.234 -17.484 1 78.75 93 ALA B C 1
ATOM 2095 O O . ALA B 1 93 ? -1.425 -24.328 -17.297 1 78.75 93 ALA B O 1
ATOM 2096 N N . ALA B 1 94 ? -2.775 -25.516 -18.641 1 81 94 ALA B N 1
ATOM 2097 C CA . ALA B 1 94 ? -2.498 -24.688 -19.812 1 81 94 ALA B CA 1
ATOM 2098 C C . ALA B 1 94 ? -2.977 -23.25 -19.578 1 81 94 ALA B C 1
ATOM 2100 O O . ALA B 1 94 ? -2.283 -22.297 -19.938 1 81 94 ALA B O 1
ATOM 2101 N N . ASP B 1 95 ? -4.051 -23.094 -18.969 1 84.31 95 ASP B N 1
ATOM 2102 C CA . ASP B 1 95 ? -4.609 -21.781 -18.703 1 84.31 95 ASP B CA 1
ATOM 2103 C C . ASP B 1 95 ? -3.822 -21.047 -17.625 1 84.31 95 ASP B C 1
ATOM 2105 O O . ASP B 1 95 ? -3.666 -19.828 -17.672 1 84.31 95 ASP B O 1
ATOM 2109 N N . ALA B 1 96 ? -3.365 -21.797 -16.641 1 82.25 96 ALA B N 1
ATOM 2110 C CA . ALA B 1 96 ? -2.549 -21.188 -15.578 1 82.25 96 ALA B CA 1
ATOM 2111 C C . ALA B 1 96 ? -1.294 -20.547 -16.156 1 82.25 96 ALA B C 1
ATOM 2113 O O . ALA B 1 96 ? -0.918 -19.438 -15.766 1 82.25 96 ALA B O 1
ATOM 2114 N N . ALA B 1 97 ? -0.676 -21.25 -17.031 1 78.75 97 ALA B N 1
ATOM 2115 C CA . ALA B 1 97 ? 0.491 -20.703 -17.719 1 78.75 97 ALA B CA 1
ATOM 2116 C C . ALA B 1 97 ? 0.121 -19.453 -18.516 1 78.75 97 ALA B C 1
ATOM 2118 O O . ALA B 1 97 ? 0.89 -18.484 -18.562 1 78.75 97 ALA B O 1
ATOM 2119 N N . ALA B 1 98 ? -1.021 -19.484 -19.078 1 82.69 98 ALA B N 1
ATOM 2120 C CA . ALA B 1 98 ? -1.501 -18.375 -19.922 1 82.69 98 ALA B CA 1
ATOM 2121 C C . ALA B 1 98 ? -1.802 -17.141 -19.078 1 82.69 98 ALA B C 1
ATOM 2123 O O . ALA B 1 98 ? -1.711 -16.016 -19.562 1 82.69 98 ALA B O 1
ATOM 2124 N N . VAL B 1 99 ? -2.141 -17.375 -17.812 1 83.38 99 VAL B N 1
ATOM 2125 C CA . VAL B 1 99 ? -2.459 -16.297 -16.891 1 83.38 99 VAL B CA 1
ATOM 2126 C C . VAL B 1 99 ? -1.267 -15.344 -16.781 1 83.38 99 VAL B C 1
ATOM 2128 O O . VAL B 1 99 ? -1.414 -14.133 -16.953 1 83.38 99 VAL B O 1
ATOM 2131 N N . PHE B 1 100 ? -0.122 -15.82 -16.531 1 83.5 100 PHE B N 1
ATOM 2132 C CA . PHE B 1 100 ? 1.067 -15.008 -16.297 1 83.5 100 PHE B CA 1
ATOM 2133 C C . PHE B 1 100 ? 1.546 -14.359 -17.594 1 83.5 100 PHE B C 1
ATOM 2135 O O . PHE B 1 100 ? 2.135 -13.281 -17.578 1 83.5 100 PHE B O 1
ATOM 2142 N N . ALA B 1 101 ? 1.236 -15.031 -18.672 1 80.81 101 ALA B N 1
ATOM 2143 C CA . ALA B 1 101 ? 1.484 -14.391 -19.969 1 80.81 101 ALA B CA 1
ATOM 2144 C C . ALA B 1 101 ? 0.553 -13.203 -20.172 1 80.81 101 ALA B C 1
ATOM 2146 O O . ALA B 1 101 ? 0.974 -12.156 -20.672 1 80.81 101 ALA B O 1
ATOM 2147 N N . GLU B 1 102 ? -0.632 -13.391 -19.75 1 81.88 102 GLU B N 1
ATOM 2148 C CA . GLU B 1 102 ? -1.65 -12.359 -19.922 1 81.88 102 GLU B CA 1
ATOM 2149 C C . GLU B 1 102 ? -1.29 -11.102 -19.141 1 81.88 102 GLU B C 1
ATOM 2151 O O . GLU B 1 102 ? -1.604 -9.984 -19.578 1 81.88 102 GLU B O 1
ATOM 2156 N N . ILE B 1 103 ? -0.584 -11.336 -18.078 1 80.62 103 ILE B N 1
ATOM 2157 C CA . ILE B 1 103 ? -0.277 -10.172 -17.25 1 80.62 103 ILE B CA 1
ATOM 2158 C C . ILE B 1 103 ? 1.182 -9.766 -17.453 1 80.62 103 ILE B C 1
ATOM 2160 O O . ILE B 1 103 ? 1.78 -9.125 -16.594 1 80.62 103 ILE B O 1
ATOM 2164 N N . GLY B 1 104 ? 1.718 -10.211 -18.516 1 74.81 104 GLY B N 1
ATOM 2165 C CA . GLY B 1 104 ? 2.98 -9.688 -19.016 1 74.81 104 GLY B CA 1
ATOM 2166 C C . GLY B 1 104 ? 4.191 -10.367 -18.406 1 74.81 104 GLY B C 1
ATOM 2167 O O . GLY B 1 104 ? 5.293 -9.812 -18.406 1 74.81 104 GLY B O 1
ATOM 2168 N N . GLU B 1 105 ? 4.082 -11.438 -17.734 1 79.25 105 GLU B N 1
ATOM 2169 C CA . GLU B 1 105 ? 5.25 -12.094 -17.156 1 79.25 105 GLU B CA 1
ATOM 2170 C C . GLU B 1 105 ? 5.125 -13.617 -17.25 1 79.25 105 GLU B C 1
ATOM 2172 O O . GLU B 1 105 ? 5.016 -14.289 -16.219 1 79.25 105 GLU B O 1
ATOM 2177 N N . SER B 1 106 ? 5.348 -14.141 -18.359 1 74.25 106 SER B N 1
ATOM 2178 C CA . SER B 1 106 ? 5.18 -15.562 -18.656 1 74.25 106 SER B CA 1
ATOM 2179 C C . SER B 1 106 ? 6.078 -16.422 -17.766 1 74.25 106 SER B C 1
ATOM 2181 O O . SER B 1 106 ? 5.746 -17.562 -17.469 1 74.25 106 SER B O 1
ATOM 2183 N N . HIS B 1 107 ? 7.168 -15.797 -17.328 1 77.94 107 HIS B N 1
ATOM 2184 C CA . HIS B 1 107 ? 8.156 -16.609 -16.609 1 77.94 107 HIS B CA 1
ATOM 2185 C C . HIS B 1 107 ? 7.91 -16.578 -15.109 1 77.94 107 HIS B C 1
ATOM 2187 O O . HIS B 1 107 ? 8.602 -17.25 -14.352 1 77.94 107 HIS B O 1
ATOM 2193 N N . ALA B 1 108 ? 6.883 -15.891 -14.68 1 84.88 108 ALA B N 1
ATOM 2194 C CA . ALA B 1 108 ? 6.652 -15.719 -13.25 1 84.88 108 ALA B CA 1
ATOM 2195 C C . ALA B 1 108 ? 6.023 -16.969 -12.641 1 84.88 108 ALA B C 1
ATOM 2197 O O . ALA B 1 108 ? 6.223 -17.25 -11.453 1 84.88 108 ALA B O 1
ATOM 2198 N N . GLY B 1 109 ? 5.312 -17.672 -13.422 1 86.44 109 GLY B N 1
ATOM 2199 C CA . GLY B 1 109 ? 4.633 -18.859 -12.938 1 86.44 109 GLY B CA 1
ATOM 2200 C C . GLY B 1 109 ? 5.586 -19.984 -12.555 1 86.44 109 GLY B C 1
ATOM 2201 O O . GLY B 1 109 ? 6.523 -20.281 -13.289 1 86.44 109 GLY B O 1
ATOM 2202 N N . THR B 1 110 ? 5.344 -20.578 -11.414 1 85.56 110 THR B N 1
ATOM 2203 C CA . THR B 1 110 ? 6.19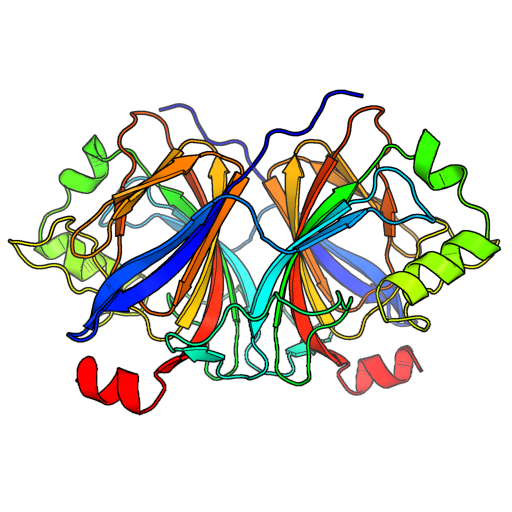1 -21.656 -10.93 1 85.56 110 THR B CA 1
ATOM 2204 C C . THR B 1 110 ? 5.375 -22.922 -10.695 1 85.56 110 THR B C 1
ATOM 2206 O O . THR B 1 110 ? 5.895 -23.922 -10.203 1 85.56 110 THR B O 1
ATOM 2209 N N . GLY B 1 111 ? 4.137 -22.797 -10.992 1 84.75 111 GLY B N 1
ATOM 2210 C CA . GLY B 1 111 ? 3.24 -23.922 -10.75 1 84.75 111 GLY B CA 1
ATOM 2211 C C . GLY B 1 111 ? 3.566 -25.141 -11.586 1 84.75 111 GLY B C 1
ATOM 2212 O O . GLY B 1 111 ? 3.908 -25.016 -12.766 1 84.75 111 GLY B O 1
ATOM 2213 N N . THR B 1 112 ? 3.576 -26.266 -10.93 1 80.19 112 THR B N 1
ATOM 2214 C CA . THR B 1 112 ? 3.646 -27.578 -11.57 1 80.19 112 THR B CA 1
ATOM 2215 C C . THR B 1 112 ? 2.449 -28.438 -11.18 1 80.19 112 THR B C 1
ATOM 2217 O O . THR B 1 112 ? 1.581 -28 -10.422 1 80.19 112 THR B O 1
ATOM 2220 N N . GLY B 1 113 ? 2.297 -29.5 -11.812 1 79.06 113 GLY B N 1
ATOM 2221 C CA . GLY B 1 113 ? 1.234 -30.422 -11.453 1 79.06 113 GLY B CA 1
ATOM 2222 C C . GLY B 1 113 ? 1.231 -30.781 -9.977 1 79.06 113 GLY B C 1
ATOM 2223 O O . GLY B 1 113 ? 0.19 -31.141 -9.422 1 79.06 113 GLY B O 1
ATOM 2224 N N . GLU B 1 114 ? 2.312 -30.656 -9.273 1 82.31 114 GLU B N 1
ATOM 2225 C CA . GLU B 1 114 ? 2.455 -31.047 -7.875 1 82.31 114 GLU B CA 1
ATOM 2226 C C . GLU B 1 114 ? 2.404 -29.828 -6.957 1 82.31 114 GLU B C 1
ATOM 2228 O O . GLU B 1 114 ? 2.549 -29.953 -5.738 1 82.31 114 GLU B O 1
ATOM 2233 N N . SER B 1 115 ? 2.182 -28.734 -7.598 1 87.94 115 SER B N 1
ATOM 2234 C CA . SER B 1 115 ? 2.182 -27.516 -6.805 1 87.94 115 SER B CA 1
ATOM 2235 C C . SER B 1 115 ? 0.968 -27.453 -5.883 1 87.94 115 SER B C 1
ATOM 2237 O O . SER B 1 115 ? -0.093 -27.984 -6.207 1 87.94 115 SER B O 1
ATOM 2239 N N . ARG B 1 116 ? 1.15 -26.781 -4.793 1 92.25 116 ARG B N 1
ATOM 2240 C CA . ARG B 1 116 ? 0.09 -26.656 -3.795 1 92.25 116 ARG B CA 1
ATOM 2241 C C . ARG B 1 116 ? -1.052 -25.797 -4.312 1 92.25 116 ARG B C 1
ATOM 2243 O O . ARG B 1 116 ? -2.16 -25.828 -3.775 1 92.25 116 ARG B O 1
ATOM 2250 N N . HIS B 1 117 ? -0.79 -25 -5.273 1 92.06 117 HIS B N 1
ATOM 2251 C CA . HIS B 1 117 ? -1.762 -24.141 -5.953 1 92.06 117 HIS B CA 1
ATOM 2252 C C . HIS B 1 117 ? -1.371 -23.906 -7.41 1 92.06 117 HIS B C 1
ATOM 2254 O O . HIS B 1 117 ? -0.195 -23.703 -7.715 1 92.06 117 HIS B O 1
ATOM 2260 N N . LYS B 1 118 ? -2.24 -23.859 -8.305 1 89.44 118 LYS B N 1
ATOM 2261 C CA . LYS B 1 118 ? -1.958 -23.812 -9.734 1 89.44 118 LYS B CA 1
ATOM 2262 C C . LYS B 1 118 ? -1.376 -22.469 -10.133 1 89.44 118 LYS B C 1
ATOM 2264 O O . LYS B 1 118 ? -0.721 -22.344 -11.172 1 89.44 118 LYS B O 1
ATOM 2269 N N . LEU B 1 119 ? -1.652 -21.516 -9.289 1 91.88 119 LEU B N 1
ATOM 2270 C CA . LEU B 1 119 ? -1.243 -20.172 -9.648 1 91.88 119 LEU B CA 1
ATOM 2271 C C . LEU B 1 119 ? -0.036 -19.734 -8.828 1 91.88 119 LEU B C 1
ATOM 2273 O O . LEU B 1 119 ? 0.116 -18.547 -8.523 1 91.88 119 LEU B O 1
ATOM 2277 N N . MET B 1 120 ? 0.744 -20.75 -8.406 1 94.25 120 MET B N 1
ATOM 2278 C CA . MET B 1 120 ? 2.01 -20.422 -7.754 1 94.25 120 MET B CA 1
ATOM 2279 C C . MET B 1 120 ? 2.889 -19.562 -8.664 1 94.25 120 MET B C 1
ATOM 2281 O O . MET B 1 120 ? 2.963 -19.812 -9.867 1 94.25 120 MET B O 1
ATOM 2285 N N . HIS B 1 121 ? 3.596 -18.578 -8.102 1 94.56 121 HIS B N 1
ATOM 2286 C CA . HIS B 1 121 ? 4.492 -17.719 -8.875 1 94.56 121 HIS B CA 1
ATOM 2287 C C . HIS B 1 121 ? 5.52 -17.047 -7.977 1 94.56 121 HIS B C 1
ATOM 2289 O O . HIS B 1 121 ? 5.414 -17.109 -6.75 1 94.56 121 HIS B O 1
ATOM 2295 N N . ARG B 1 122 ? 6.504 -16.547 -8.578 1 93.81 122 ARG B N 1
ATOM 2296 C CA . ARG B 1 122 ? 7.562 -15.789 -7.922 1 93.81 122 ARG B CA 1
ATOM 2297 C C . ARG B 1 122 ? 7.992 -14.594 -8.773 1 93.81 122 ARG B C 1
ATOM 2299 O O . ARG B 1 122 ? 8.117 -14.711 -9.992 1 93.81 122 ARG B O 1
ATOM 2306 N N . THR B 1 123 ? 8.086 -13.477 -8.133 1 93.81 123 THR B N 1
ATOM 2307 C CA . THR B 1 123 ? 8.656 -12.281 -8.758 1 93.81 123 THR B CA 1
ATOM 2308 C C . THR B 1 123 ? 9.828 -11.75 -7.93 1 93.81 123 THR B C 1
ATOM 2310 O O . THR B 1 123 ? 9.844 -11.891 -6.707 1 93.81 123 THR B O 1
ATOM 2313 N N . GLU B 1 124 ? 10.828 -11.188 -8.625 1 96.06 124 GLU B N 1
ATOM 2314 C CA . GLU B 1 124 ? 11.945 -10.555 -7.93 1 96.06 124 GLU B CA 1
ATOM 2315 C C . GLU B 1 124 ? 11.602 -9.133 -7.508 1 96.06 124 GLU B C 1
ATOM 2317 O O . GLU B 1 124 ? 12.188 -8.172 -8.016 1 96.06 124 GLU B O 1
ATOM 2322 N N . THR B 1 125 ? 10.688 -8.984 -6.641 1 97.81 125 THR B N 1
ATOM 2323 C CA . THR B 1 125 ? 10.148 -7.723 -6.145 1 97.81 125 THR B CA 1
ATOM 2324 C C . THR B 1 125 ? 9.914 -7.789 -4.637 1 97.81 125 THR B C 1
ATOM 2326 O O . THR B 1 125 ? 9.812 -8.875 -4.066 1 97.81 125 THR B O 1
ATOM 2329 N N . LEU B 1 126 ? 9.992 -6.703 -4.004 1 98.5 126 LEU B N 1
ATOM 2330 C CA . LEU B 1 126 ? 9.414 -6.512 -2.676 1 98.5 126 LEU B CA 1
ATOM 2331 C C . LEU B 1 126 ? 7.969 -6.039 -2.777 1 98.5 126 LEU B C 1
ATOM 2333 O O . LEU B 1 126 ? 7.699 -4.961 -3.311 1 98.5 126 LEU B O 1
ATOM 2337 N N . ASP B 1 127 ? 7.02 -6.871 -2.281 1 98.56 127 ASP B N 1
ATOM 2338 C CA . ASP B 1 127 ? 5.609 -6.527 -2.418 1 98.56 127 ASP B CA 1
ATOM 2339 C C . ASP B 1 127 ? 4.957 -6.336 -1.052 1 98.56 127 ASP B C 1
ATOM 2341 O O . ASP B 1 127 ? 5.273 -7.051 -0.1 1 98.56 127 ASP B O 1
ATOM 2345 N N . TYR B 1 128 ? 4.066 -5.422 -0.982 1 98.81 128 TYR B N 1
ATOM 2346 C CA . TYR B 1 128 ? 3.117 -5.305 0.117 1 98.81 128 TYR B CA 1
ATOM 2347 C C . TYR B 1 128 ? 1.717 -5.715 -0.327 1 98.81 128 TYR B C 1
ATOM 2349 O O . TYR B 1 128 ? 1.231 -5.258 -1.365 1 98.81 128 TYR B O 1
ATOM 2357 N N . GLY B 1 129 ? 1.095 -6.602 0.348 1 98.88 129 GLY B N 1
ATOM 2358 C CA . GLY B 1 129 ? -0.279 -7.016 0.111 1 98.88 129 GLY B CA 1
ATOM 2359 C C . GLY B 1 129 ? -1.199 -6.727 1.282 1 98.88 129 GLY B C 1
ATOM 2360 O O . GLY B 1 129 ? -0.896 -7.094 2.42 1 98.88 129 GLY B O 1
ATOM 2361 N N . ILE B 1 130 ? -2.254 -6.086 1.016 1 98.94 130 ILE B N 1
ATOM 2362 C CA . ILE B 1 130 ? -3.197 -5.691 2.053 1 98.94 130 ILE B CA 1
ATOM 2363 C C . ILE B 1 130 ? -4.574 -6.273 1.747 1 98.94 130 ILE B C 1
ATOM 2365 O O . ILE B 1 130 ? -5.141 -6.016 0.682 1 98.94 130 ILE B O 1
ATOM 2369 N N . VAL B 1 131 ? -5.148 -7.039 2.656 1 98.88 131 VAL B N 1
ATOM 2370 C CA . VAL B 1 131 ? -6.508 -7.535 2.48 1 98.88 131 VAL B CA 1
ATOM 2371 C C . VAL B 1 131 ? -7.508 -6.426 2.809 1 98.88 131 VAL B C 1
ATOM 2373 O O . VAL B 1 131 ? -7.547 -5.934 3.938 1 98.88 131 VAL B O 1
ATOM 2376 N N . THR B 1 132 ? -8.328 -6.07 1.848 1 98.56 132 THR B N 1
ATOM 2377 C CA . THR B 1 132 ? -9.266 -4.984 2.104 1 98.56 132 THR B CA 1
ATOM 2378 C C . THR B 1 132 ? -10.695 -5.508 2.148 1 98.56 132 THR B C 1
ATOM 2380 O O . THR B 1 132 ? -11.586 -4.852 2.699 1 98.56 132 THR B O 1
ATOM 2383 N N . GLU B 1 133 ? -10.977 -6.613 1.504 1 98.06 133 GLU B N 1
ATOM 2384 C CA . GLU B 1 133 ? -12.273 -7.285 1.557 1 98.06 133 GLU B CA 1
ATOM 2385 C C . GLU B 1 133 ? -12.102 -8.797 1.684 1 98.06 133 GLU B C 1
ATOM 2387 O O . GLU B 1 133 ? -11.289 -9.398 0.979 1 98.06 133 GLU B O 1
ATOM 2392 N N . GLY B 1 134 ? -12.867 -9.391 2.615 1 97.44 134 GLY B N 1
ATOM 2393 C CA . GLY B 1 134 ? -12.867 -10.836 2.752 1 97.44 134 GLY B CA 1
ATOM 2394 C C . GLY B 1 134 ? -11.633 -11.375 3.443 1 97.44 134 GLY B C 1
ATOM 2395 O O . GLY B 1 134 ? -11.109 -10.75 4.367 1 97.44 134 GLY B O 1
ATOM 2396 N N . GLU B 1 135 ? -11.375 -12.633 3.137 1 98.44 135 GLU B N 1
ATOM 2397 C CA . GLU B 1 135 ? -10.227 -13.359 3.664 1 98.44 135 GLU B CA 1
ATOM 2398 C C . GLU B 1 135 ? -9.531 -14.164 2.57 1 98.44 135 GLU B C 1
ATOM 2400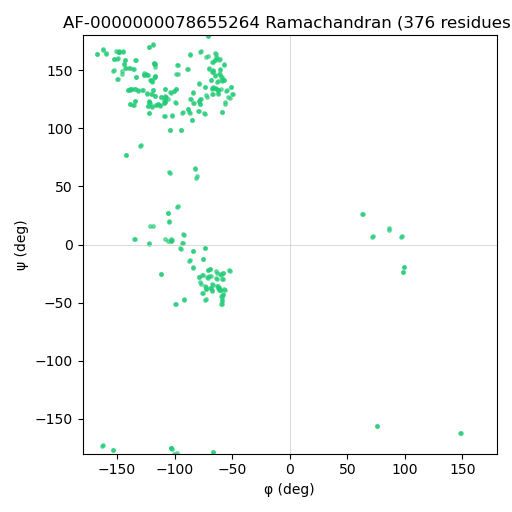 O O . GLU B 1 135 ? -10.148 -14.516 1.561 1 98.44 135 GLU B O 1
ATOM 2405 N N . VAL B 1 136 ? -8.242 -14.367 2.717 1 98.69 136 VAL B N 1
ATOM 2406 C CA . VAL B 1 136 ? -7.43 -15.109 1.755 1 98.69 136 VAL B CA 1
ATOM 2407 C C . VAL B 1 136 ? -6.367 -15.922 2.492 1 98.69 136 VAL B C 1
ATOM 2409 O O . VAL B 1 136 ? -6.043 -15.625 3.645 1 98.69 136 VAL B O 1
ATOM 2412 N N . TRP B 1 137 ? -5.926 -16.938 1.885 1 98.88 137 TRP B N 1
ATOM 2413 C CA . TRP B 1 137 ? -4.777 -17.703 2.377 1 98.88 137 TRP B CA 1
ATOM 2414 C C . TRP B 1 137 ? -3.557 -17.469 1.494 1 98.88 137 TRP B C 1
ATOM 2416 O O . TRP B 1 137 ? -3.619 -17.656 0.276 1 98.88 137 TRP B O 1
ATOM 2426 N N . LEU B 1 138 ? -2.521 -17.016 2.129 1 98.88 138 LEU B N 1
ATOM 2427 C CA . LEU B 1 138 ? -1.213 -17.016 1.486 1 98.88 138 LEU B CA 1
ATOM 2428 C C . LEU B 1 138 ? -0.633 -18.422 1.433 1 98.88 138 LEU B C 1
ATOM 2430 O O . LEU B 1 138 ? -0.337 -19.016 2.471 1 98.88 138 LEU B O 1
ATOM 2434 N N . VAL B 1 139 ? -0.521 -18.938 0.202 1 98.56 139 VAL B N 1
ATOM 2435 C CA . VAL B 1 139 ? 0.047 -20.266 -0.001 1 98.56 139 VAL B CA 1
ATOM 2436 C C . VAL B 1 139 ? 1.543 -20.141 -0.288 1 98.56 139 VAL B C 1
ATOM 2438 O O . VAL B 1 139 ? 1.945 -19.547 -1.286 1 98.56 139 VAL B O 1
ATOM 2441 N N . LEU B 1 140 ? 2.342 -20.625 0.625 1 98.25 140 LEU B N 1
ATOM 2442 C CA . LEU B 1 140 ? 3.787 -20.703 0.435 1 98.25 140 LEU B CA 1
ATOM 2443 C C . LEU B 1 140 ? 4.215 -22.141 0.098 1 98.25 140 LEU B C 1
ATOM 2445 O O . LEU B 1 140 ? 3.375 -22.984 -0.215 1 98.25 140 LEU B O 1
ATOM 2449 N N . ASP B 1 141 ? 5.484 -22.422 -0.019 1 96.94 141 ASP B N 1
ATOM 2450 C CA . ASP B 1 141 ? 5.938 -23.719 -0.506 1 96.94 141 ASP B CA 1
ATOM 2451 C C . ASP B 1 141 ? 5.465 -24.844 0.412 1 96.94 141 ASP B C 1
ATOM 2453 O O . ASP B 1 141 ? 5.102 -25.922 -0.057 1 96.94 141 ASP B O 1
ATOM 2457 N N . ASP B 1 142 ? 5.469 -24.578 1.688 1 92.88 142 ASP B N 1
ATOM 2458 C CA . ASP B 1 142 ? 5.168 -25.719 2.545 1 92.88 142 ASP B CA 1
ATOM 2459 C C . ASP B 1 142 ? 4.164 -25.344 3.631 1 92.88 142 ASP B C 1
ATOM 2461 O O . ASP B 1 142 ? 3.881 -26.156 4.527 1 92.88 142 ASP B O 1
ATOM 2465 N N . GLU B 1 143 ? 3.652 -24.156 3.621 1 97.38 143 GLU B N 1
ATOM 2466 C CA . GLU B 1 143 ? 2.676 -23.734 4.621 1 97.38 143 GLU B CA 1
ATOM 2467 C C . GLU B 1 143 ? 1.707 -22.703 4.047 1 97.38 143 GLU B C 1
ATOM 2469 O O . GLU B 1 143 ? 1.956 -22.141 2.98 1 97.38 143 GLU B O 1
ATOM 2474 N N . ASP B 1 144 ? 0.578 -22.562 4.719 1 98.44 144 ASP B N 1
ATOM 2475 C CA . ASP B 1 144 ? -0.414 -21.547 4.418 1 98.44 144 ASP B CA 1
ATOM 2476 C C . ASP B 1 144 ? -0.585 -20.578 5.598 1 98.44 144 ASP B C 1
ATOM 2478 O O . ASP B 1 144 ? -0.487 -21 6.754 1 98.44 144 ASP B O 1
ATOM 2482 N N . VAL B 1 145 ? -0.825 -19.359 5.273 1 98.81 145 VAL B N 1
ATOM 2483 C CA . VAL B 1 145 ? -1.136 -18.375 6.305 1 98.81 145 VAL B CA 1
ATOM 2484 C C . VAL B 1 145 ? -2.506 -17.75 6.031 1 98.81 145 VAL B C 1
ATOM 2486 O O . VAL B 1 145 ? -2.746 -17.219 4.953 1 98.81 145 VAL B O 1
ATOM 2489 N N . HIS B 1 146 ? -3.412 -17.859 6.992 1 98.88 146 HIS B N 1
ATOM 2490 C CA . HIS B 1 146 ? -4.742 -17.281 6.879 1 98.88 146 HIS B CA 1
ATOM 2491 C C . HIS B 1 146 ? -4.707 -15.773 7.137 1 98.88 146 HIS B C 1
ATOM 2493 O O . HIS B 1 146 ? -4.211 -15.328 8.172 1 98.88 146 HIS B O 1
ATOM 2499 N N . LEU B 1 147 ? -5.234 -15.023 6.176 1 98.81 147 LEU B N 1
ATOM 2500 C CA . LEU B 1 147 ? -5.277 -13.57 6.281 1 98.81 147 LEU B CA 1
ATOM 2501 C C . LEU B 1 147 ? -6.719 -13.062 6.238 1 98.81 147 LEU B C 1
ATOM 2503 O O . LEU B 1 147 ? -7.531 -13.562 5.457 1 98.81 147 LEU B O 1
ATOM 2507 N N . LYS B 1 148 ? -6.996 -12.102 7.027 1 98.38 148 LYS B N 1
ATOM 2508 C CA . LYS B 1 148 ? -8.297 -11.438 7.066 1 98.38 148 LYS B CA 1
ATOM 2509 C C . LYS B 1 148 ? -8.164 -9.961 6.727 1 98.38 148 LYS B C 1
ATOM 2511 O O . LYS B 1 148 ? -7.059 -9.438 6.617 1 98.38 148 LYS B O 1
ATOM 2516 N N . ARG B 1 149 ? -9.336 -9.383 6.594 1 97.81 149 ARG B N 1
ATOM 2517 C CA . ARG B 1 149 ? -9.359 -7.957 6.285 1 97.81 149 ARG B CA 1
ATOM 2518 C C . ARG B 1 149 ? -8.453 -7.18 7.238 1 97.81 149 ARG B C 1
ATOM 2520 O O . ARG B 1 149 ? -8.531 -7.352 8.453 1 97.81 149 ARG B O 1
ATOM 2527 N N . GLY B 1 150 ? -7.602 -6.367 6.691 1 98.25 150 GLY B N 1
ATOM 2528 C CA . GLY B 1 150 ? -6.695 -5.547 7.48 1 98.25 150 GLY B CA 1
ATOM 2529 C C . GLY B 1 150 ? -5.305 -6.137 7.598 1 98.25 150 GLY B C 1
ATOM 2530 O O . GLY B 1 150 ? -4.344 -5.418 7.875 1 98.25 150 GLY B O 1
ATOM 2531 N N . ASP B 1 151 ? -5.16 -7.457 7.438 1 98.88 151 ASP B N 1
ATOM 2532 C CA . ASP B 1 151 ? -3.852 -8.094 7.523 1 98.88 151 ASP B CA 1
ATOM 2533 C C . ASP B 1 151 ? -2.955 -7.668 6.363 1 98.88 151 ASP B C 1
ATOM 2535 O O . ASP B 1 151 ? -3.443 -7.355 5.277 1 98.88 151 ASP B O 1
ATOM 2539 N N . ILE B 1 152 ? -1.636 -7.602 6.625 1 98.94 152 ILE B N 1
ATOM 2540 C CA . ILE B 1 152 ? -0.667 -7.094 5.66 1 98.94 152 ILE B CA 1
ATOM 2541 C C . ILE B 1 152 ? 0.46 -8.109 5.477 1 98.94 152 ILE B C 1
ATOM 2543 O O . ILE B 1 152 ? 1.002 -8.625 6.457 1 98.94 152 ILE B O 1
ATOM 2547 N N . VAL B 1 153 ? 0.788 -8.367 4.246 1 98.94 153 VAL B N 1
ATOM 2548 C CA . VAL B 1 153 ? 1.886 -9.266 3.895 1 98.94 153 VAL B CA 1
ATOM 2549 C C . VAL B 1 153 ? 3.055 -8.453 3.336 1 98.94 153 VAL B C 1
ATOM 2551 O O . VAL B 1 153 ? 2.861 -7.574 2.492 1 98.94 153 VAL B O 1
ATOM 2554 N N . VAL B 1 154 ? 4.184 -8.617 3.844 1 98.88 154 VAL B N 1
ATOM 2555 C CA . VAL B 1 154 ? 5.449 -8.219 3.242 1 98.88 154 VAL B CA 1
ATOM 2556 C C . VAL B 1 154 ? 6.059 -9.398 2.482 1 98.88 154 VAL B C 1
ATOM 2558 O O . VAL B 1 154 ? 6.629 -10.305 3.09 1 98.88 154 VAL B O 1
ATOM 2561 N N . GLN B 1 155 ? 5.871 -9.406 1.199 1 98.62 155 GLN B N 1
ATOM 2562 C CA . GLN B 1 155 ? 6.332 -10.469 0.318 1 98.62 155 GLN B CA 1
ATOM 2563 C C . GLN B 1 155 ? 7.766 -10.227 -0.145 1 98.62 155 GLN B C 1
ATOM 2565 O O . GLN B 1 155 ? 8.031 -9.281 -0.894 1 98.62 155 GLN B O 1
ATOM 2570 N N . ARG B 1 156 ? 8.711 -11.023 0.243 1 98.19 156 ARG B N 1
ATOM 2571 C CA . ARG B 1 156 ? 10.125 -10.836 -0.071 1 98.19 156 ARG B CA 1
ATOM 2572 C C . ARG B 1 156 ? 10.57 -11.797 -1.169 1 98.19 156 ARG B C 1
ATOM 2574 O O . ARG B 1 156 ? 11.445 -12.641 -0.947 1 98.19 156 ARG B O 1
ATOM 2581 N N . GLY B 1 157 ? 9.938 -11.625 -2.305 1 97.62 157 GLY B N 1
ATOM 2582 C CA . GLY B 1 157 ? 10.328 -12.391 -3.479 1 97.62 157 GLY B CA 1
ATOM 2583 C C . GLY B 1 157 ? 10.125 -13.883 -3.312 1 97.62 157 GLY B C 1
ATOM 2584 O O . GLY B 1 157 ? 10.812 -14.688 -3.945 1 97.62 157 GLY B O 1
ATOM 2585 N N . THR B 1 158 ? 9.242 -14.32 -2.504 1 98.12 158 THR B N 1
ATOM 2586 C CA . THR B 1 158 ? 9.031 -15.734 -2.225 1 98.12 158 THR B CA 1
ATOM 2587 C C . THR B 1 158 ? 8.047 -16.344 -3.215 1 98.12 158 THR B C 1
ATOM 2589 O O . THR B 1 158 ? 7.191 -15.633 -3.76 1 98.12 158 THR B O 1
ATOM 2592 N N . ASN B 1 159 ? 8.219 -17.656 -3.469 1 97.12 159 ASN B N 1
ATOM 2593 C CA . ASN B 1 159 ? 7.199 -18.406 -4.184 1 97.12 159 ASN B CA 1
ATOM 2594 C C . ASN B 1 159 ? 5.879 -18.438 -3.418 1 97.12 159 ASN B C 1
ATOM 2596 O O . ASN B 1 159 ? 5.859 -18.719 -2.219 1 97.12 159 ASN B O 1
ATOM 2600 N N . HIS B 1 160 ? 4.793 -18.109 -4.105 1 97.81 160 HIS B N 1
ATOM 2601 C CA . HIS B 1 160 ? 3.541 -18 -3.367 1 97.81 160 HIS B CA 1
ATOM 2602 C C . HIS B 1 160 ? 2.342 -18.047 -4.309 1 97.81 160 HIS B C 1
ATOM 2604 O O . HIS B 1 160 ? 2.502 -17.984 -5.531 1 97.81 160 HIS B O 1
ATOM 2610 N N . ALA B 1 161 ? 1.211 -18.188 -3.766 1 97 161 ALA B N 1
ATOM 2611 C CA . ALA B 1 161 ? -0.092 -18.016 -4.406 1 97 161 ALA B CA 1
ATOM 2612 C C . ALA B 1 161 ? -1.131 -17.516 -3.412 1 97 161 ALA B C 1
ATOM 2614 O O . ALA B 1 161 ? -0.882 -17.484 -2.203 1 97 161 ALA B O 1
ATOM 2615 N N . TRP B 1 162 ? -2.219 -17.062 -3.914 1 98.06 162 TRP B N 1
ATOM 2616 C CA . TRP B 1 162 ? -3.336 -16.578 -3.107 1 98.06 162 TRP B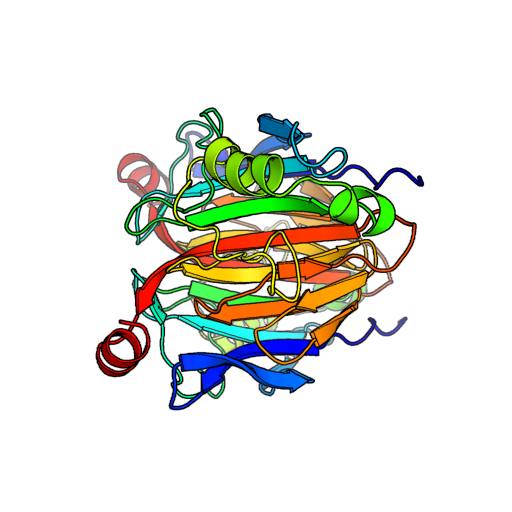 CA 1
ATOM 2617 C C . TRP B 1 162 ? -4.555 -17.469 -3.277 1 98.06 162 TRP B C 1
ATOM 2619 O O . TRP B 1 162 ? -5.062 -17.641 -4.387 1 98.06 162 TRP B O 1
ATOM 2629 N N . SER B 1 163 ? -5 -18.016 -2.219 1 98.31 163 SER B N 1
ATOM 2630 C CA . SER B 1 163 ? -6.156 -18.906 -2.203 1 98.31 163 SER B CA 1
ATOM 2631 C C . SER B 1 163 ? -7.336 -18.281 -1.477 1 98.31 163 SER B C 1
ATOM 2633 O O . SER B 1 163 ? -7.18 -17.75 -0.37 1 98.31 163 SER B O 1
ATOM 2635 N N . ASN B 1 164 ? -8.469 -18.234 -2.111 1 98.44 164 ASN B N 1
ATOM 2636 C CA . ASN B 1 164 ? -9.727 -17.812 -1.506 1 98.44 164 ASN B CA 1
ATOM 2637 C C . ASN B 1 164 ? -10.633 -19 -1.214 1 98.44 164 ASN B C 1
ATOM 2639 O O . ASN B 1 164 ? -11.391 -19.438 -2.082 1 98.44 164 ASN B O 1
ATOM 2643 N N . ARG B 1 165 ? -10.633 -19.438 -0.019 1 98.19 165 ARG B N 1
ATOM 2644 C CA . ARG B 1 165 ? -11.281 -20.688 0.365 1 98.19 165 ARG B CA 1
ATOM 2645 C C . ARG B 1 165 ? -12.711 -20.438 0.829 1 98.19 165 ARG B C 1
ATOM 2647 O O . ARG B 1 165 ? -13.336 -21.328 1.432 1 98.19 165 ARG B O 1
ATOM 2654 N N . THR B 1 166 ? -13.18 -19.297 0.663 1 97.5 166 THR B N 1
ATOM 2655 C CA . THR B 1 166 ? -14.578 -18.984 0.892 1 97.5 166 THR B CA 1
ATOM 2656 C C . THR B 1 166 ? -15.352 -18.938 -0.426 1 97.5 166 THR B C 1
ATOM 2658 O O . THR B 1 166 ? -14.773 -19.172 -1.492 1 97.5 166 THR B O 1
ATOM 2661 N N . GLU B 1 167 ? -16.578 -18.672 -0.349 1 96.69 167 GLU B N 1
ATOM 2662 C CA . GLU B 1 167 ? -17.375 -18.578 -1.571 1 96.69 167 GLU B CA 1
ATOM 2663 C C . GLU B 1 167 ? -17.703 -17.141 -1.908 1 96.69 167 GLU B C 1
ATOM 2665 O O . GLU B 1 167 ? -18.391 -16.859 -2.904 1 96.69 167 GLU B O 1
ATOM 2670 N N . ALA B 1 168 ? -17.219 -16.219 -1.154 1 97.06 168 ALA B N 1
ATOM 2671 C CA . ALA B 1 168 ? -17.344 -14.797 -1.451 1 97.06 168 ALA B CA 1
ATOM 2672 C C . ALA B 1 168 ? -16.094 -14.273 -2.143 1 97.06 168 ALA B C 1
ATOM 2674 O O . ALA B 1 168 ? -15.008 -14.836 -1.988 1 97.06 168 ALA B O 1
ATOM 2675 N N . MET B 1 169 ? -16.234 -13.219 -2.916 1 97.88 169 MET B N 1
ATOM 2676 C CA . MET B 1 169 ? -15.07 -12.555 -3.506 1 97.88 169 MET B CA 1
ATOM 2677 C C . MET B 1 169 ? -14.188 -11.945 -2.422 1 97.88 169 MET B C 1
ATOM 2679 O O . MET B 1 169 ? -14.68 -11.523 -1.373 1 97.88 169 MET B O 1
ATOM 2683 N N . ALA B 1 170 ? -12.898 -11.938 -2.623 1 98.38 170 ALA B N 1
ATOM 2684 C CA . ALA B 1 170 ? -11.938 -11.242 -1.782 1 98.38 170 ALA B CA 1
ATOM 2685 C C . ALA B 1 170 ? -11.195 -10.164 -2.576 1 98.38 170 ALA B C 1
ATOM 2687 O O . ALA B 1 170 ? -11.195 -10.188 -3.809 1 98.38 170 ALA B O 1
ATOM 2688 N N . ARG B 1 171 ? -10.688 -9.172 -1.913 1 98.81 171 ARG B N 1
ATOM 2689 C CA . ARG B 1 171 ? -9.93 -8.102 -2.555 1 98.81 171 ARG B CA 1
ATOM 2690 C C . ARG B 1 171 ? -8.656 -7.793 -1.786 1 98.81 171 ARG B C 1
ATOM 2692 O O . ARG B 1 171 ? -8.664 -7.703 -0.557 1 98.81 171 ARG B O 1
ATOM 2699 N N . MET B 1 172 ? -7.586 -7.68 -2.527 1 98.88 172 MET B N 1
ATOM 2700 C CA . MET B 1 172 ? -6.309 -7.246 -1.966 1 98.88 172 MET B CA 1
ATOM 2701 C C . MET B 1 172 ? -5.742 -6.066 -2.752 1 98.88 172 MET B C 1
ATOM 2703 O O . MET B 1 172 ? -5.973 -5.949 -3.955 1 98.88 172 MET B O 1
ATOM 2707 N N . VAL B 1 173 ? -5.078 -5.191 -2.068 1 98.94 173 VAL B N 1
ATOM 2708 C CA . VAL B 1 173 ? -4.25 -4.168 -2.693 1 98.94 173 VAL B CA 1
ATOM 2709 C C . VAL B 1 173 ? -2.781 -4.59 -2.645 1 98.94 173 VAL B C 1
ATOM 2711 O O . VAL B 1 173 ? -2.285 -5.012 -1.598 1 98.94 173 VAL B O 1
ATOM 2714 N N . PHE B 1 174 ? -2.111 -4.484 -3.773 1 98.69 174 PHE B N 1
ATOM 2715 C CA . PHE B 1 174 ? -0.702 -4.848 -3.857 1 98.69 174 PHE B CA 1
ATOM 2716 C C . PHE B 1 174 ? 0.143 -3.646 -4.262 1 98.69 174 PHE B C 1
ATOM 2718 O O . PHE B 1 174 ? -0.233 -2.891 -5.164 1 98.69 174 PHE B O 1
ATOM 2725 N N . ILE B 1 175 ? 1.209 -3.424 -3.578 1 98.75 175 ILE B N 1
ATOM 2726 C CA . ILE B 1 175 ? 2.277 -2.518 -3.982 1 98.75 175 ILE B CA 1
ATOM 2727 C C . ILE B 1 175 ? 3.541 -3.316 -4.297 1 98.75 175 ILE B C 1
ATOM 2729 O O . ILE B 1 175 ? 4.047 -4.051 -3.443 1 98.75 175 ILE B O 1
ATOM 2733 N N . LEU B 1 176 ? 4.008 -3.207 -5.531 1 98.44 176 LEU B N 1
ATOM 2734 C CA . LEU B 1 176 ? 5.211 -3.916 -5.957 1 98.44 176 LEU B CA 1
ATOM 2735 C C . LEU B 1 176 ? 6.371 -2.947 -6.164 1 98.44 176 LEU B C 1
ATOM 2737 O O . LEU B 1 176 ? 6.227 -1.942 -6.863 1 98.44 176 LEU B O 1
ATOM 2741 N N . LEU B 1 177 ? 7.461 -3.186 -5.504 1 98.62 177 LEU B N 1
ATOM 2742 C CA . LEU B 1 177 ? 8.703 -2.439 -5.672 1 98.62 177 LEU B CA 1
ATOM 2743 C C . LEU B 1 177 ? 9.75 -3.285 -6.387 1 98.62 177 LEU B C 1
ATOM 2745 O O . LEU B 1 177 ? 9.938 -4.457 -6.055 1 98.62 177 LEU B O 1
ATOM 2749 N N . ASP B 1 178 ? 10.391 -2.658 -7.383 1 98.5 178 ASP B N 1
ATOM 2750 C CA . ASP B 1 178 ? 11.523 -3.34 -8 1 98.5 178 ASP B CA 1
ATOM 2751 C C . ASP B 1 178 ? 12.516 -3.826 -6.949 1 98.5 178 ASP B C 1
ATOM 2753 O O . ASP B 1 178 ? 12.805 -3.111 -5.988 1 98.5 178 ASP B O 1
ATOM 2757 N N . GLY B 1 179 ? 13.008 -5.102 -7.109 1 98.19 179 GLY B N 1
ATOM 2758 C CA . GLY B 1 179 ? 13.898 -5.695 -6.125 1 98.19 179 GLY B CA 1
ATOM 2759 C C . GLY B 1 179 ? 14.953 -6.594 -6.738 1 98.19 179 GLY B C 1
ATOM 2760 O O . GLY B 1 179 ? 14.891 -6.918 -7.926 1 98.19 179 GLY B O 1
ATOM 2761 N N . ARG B 1 180 ? 15.961 -6.922 -5.914 1 98.12 180 ARG B N 1
ATOM 2762 C CA . ARG B 1 180 ? 17 -7.879 -6.258 1 98.12 180 ARG B CA 1
ATOM 2763 C C . ARG B 1 180 ? 17.328 -8.781 -5.074 1 98.12 180 ARG B C 1
ATOM 2765 O O . ARG B 1 180 ? 17.484 -8.312 -3.947 1 98.12 180 ARG B O 1
ATOM 2772 N N . TYR B 1 181 ? 17.391 -10.055 -5.422 1 98.06 181 TYR B N 1
ATOM 2773 C CA . TYR B 1 181 ? 17.875 -10.969 -4.387 1 98.06 181 TYR B CA 1
ATOM 2774 C C . TYR B 1 181 ? 19.312 -10.633 -3.992 1 98.06 181 TYR B C 1
ATOM 2776 O O . TYR B 1 181 ? 20.156 -10.414 -4.855 1 98.06 181 TYR B O 1
ATOM 2784 N N . ALA B 1 182 ? 19.531 -10.578 -2.717 1 97.75 182 ALA B N 1
ATOM 2785 C CA . ALA B 1 182 ? 20.906 -10.469 -2.26 1 97.75 182 ALA B CA 1
ATOM 2786 C C . ALA B 1 182 ? 21.734 -11.672 -2.707 1 97.75 182 ALA B C 1
ATOM 2788 O O . ALA B 1 182 ? 21.203 -12.766 -2.885 1 97.75 182 ALA B O 1
ATOM 2789 N N . GLU B 1 183 ? 23.016 -11.547 -2.744 1 96.25 183 GLU B N 1
ATOM 2790 C CA . GLU B 1 183 ? 23.906 -12.531 -3.342 1 96.25 183 GLU B CA 1
ATOM 2791 C C . GLU B 1 183 ? 23.75 -13.891 -2.66 1 96.25 183 GLU B C 1
ATOM 2793 O O . GLU B 1 183 ? 23.609 -14.914 -3.332 1 96.25 183 GLU B O 1
ATOM 2798 N N . PRO B 1 184 ? 23.766 -13.953 -1.357 1 95.44 184 PRO B N 1
ATOM 2799 C CA . PRO B 1 184 ? 23.609 -15.266 -0.721 1 95.44 184 PRO B CA 1
ATOM 2800 C C . PRO B 1 184 ? 22.297 -15.953 -1.081 1 95.44 184 PRO B C 1
ATOM 2802 O O . PRO B 1 184 ? 22.266 -17.172 -1.257 1 95.44 184 PRO B O 1
ATOM 2805 N N . LEU B 1 185 ? 21.25 -15.172 -1.148 1 96.12 185 LEU B N 1
ATOM 2806 C CA . LEU B 1 185 ? 19.953 -15.734 -1.486 1 96.12 185 LEU B CA 1
ATOM 2807 C C . LEU B 1 185 ? 19.891 -16.109 -2.963 1 96.12 185 LEU B C 1
ATOM 2809 O O . LEU B 1 185 ? 19.297 -17.125 -3.326 1 96.12 185 LEU B O 1
ATOM 2813 N N . GLN B 1 186 ? 20.484 -15.297 -3.783 1 95.44 186 GLN B N 1
ATOM 2814 C CA . GLN B 1 186 ? 20.531 -15.578 -5.215 1 95.44 186 GLN B CA 1
ATOM 2815 C C . GLN B 1 186 ? 21.172 -16.938 -5.484 1 95.44 186 GLN B C 1
ATOM 2817 O O . GLN B 1 186 ? 20.719 -17.688 -6.359 1 95.44 186 GLN B O 1
ATOM 2822 N N . GLU B 1 187 ? 22.156 -17.25 -4.746 1 95.31 187 GLU B N 1
ATOM 2823 C CA . GLU B 1 187 ? 22.875 -18.5 -4.902 1 95.31 187 GLU B CA 1
ATOM 2824 C C . GLU B 1 187 ? 22 -19.688 -4.527 1 95.31 187 GLU B C 1
ATOM 2826 O O . GLU B 1 187 ? 22.062 -20.75 -5.168 1 95.31 187 GLU B O 1
ATOM 2831 N N . VAL B 1 188 ? 21.172 -19.438 -3.561 1 94.31 188 VAL B N 1
ATOM 2832 C CA . VAL B 1 188 ? 20.328 -20.516 -3.062 1 94.31 188 VAL B CA 1
ATOM 2833 C C . VAL B 1 188 ? 19.156 -20.734 -4.023 1 94.31 188 VAL B C 1
ATOM 2835 O O . VAL B 1 188 ? 18.719 -21.875 -4.223 1 94.31 188 VAL B O 1
ATOM 2838 N N . LEU B 1 189 ? 18.703 -19.672 -4.645 1 93 189 LEU B N 1
ATOM 2839 C CA . LEU B 1 189 ? 17.516 -19.734 -5.492 1 93 189 LEU B CA 1
ATOM 2840 C C . LEU B 1 189 ? 17.891 -20.125 -6.918 1 93 189 LEU B C 1
ATOM 2842 O O . LEU B 1 189 ? 17 -20.422 -7.727 1 93 189 LEU B O 1
ATOM 2846 N N . ALA B 1 190 ? 19.219 -20.047 -7.199 1 85.31 190 ALA B N 1
ATOM 2847 C CA . ALA B 1 190 ? 19.703 -20.406 -8.531 1 85.31 190 ALA B CA 1
ATOM 2848 C C . ALA B 1 190 ? 19.594 -21.906 -8.773 1 85.31 190 ALA B C 1
ATOM 2850 O O . ALA B 1 190 ? 19.703 -22.703 -7.836 1 85.31 190 ALA B O 1
#

Foldseek 3Di:
DDDDDDDKAWDWAADPVGDIDTPDIGAQPDKDAQPLQGFKMKGWHAKAAAVVGDDHPDDGPRPDQAADAHHVRMKTKIKIKDAAVVRQVVGDLVSLLVRNVNRPHSPFADADPPAPGSNWGFDQWWKKKAWQFAWKWKAARPDIDIGGHGDMDGDRRGTTDIHHNDRDMTMMMMMTGHHDDDPVVVVVVD/DDDDDDDKAWDWAADPVGHIDTPDIGAAPDKDAQPLQGFKMKGWHAKAAAVVGDDHPDDGPRPDQAADAHHVRMKTKIKIKDAAVVRQVPGDLVSLLVRNVNRPHSPFADDDPPAPGSNWGFDQWWKKKAWQFAKKWKAARPDIDIGGHGDMDGDRRGTTDIHHNDRDMTMMMMMTGHHDDDPVVVVVVD

Solvent-accessible surface area (backbone atoms only — not comparable to full-atom values): 19417 Å² total; per-residue (Å²): 116,70,78,76,79,80,52,38,38,32,31,42,22,60,49,94,79,47,48,21,43,78,71,42,76,39,67,64,91,34,70,46,67,40,83,52,40,67,64,27,31,42,36,42,72,43,54,41,67,34,59,47,23,77,32,65,81,67,77,76,69,42,83,57,85,67,57,69,70,43,44,76,36,8,28,31,35,34,37,37,36,40,38,18,38,85,52,57,69,67,41,46,73,71,34,43,53,47,42,30,42,70,32,60,33,58,79,30,56,66,42,47,96,83,41,97,42,67,66,19,26,42,52,66,27,42,30,39,38,35,28,72,36,50,50,39,28,45,35,36,71,80,50,72,44,86,39,41,50,59,18,34,35,42,39,48,43,39,48,30,31,82,42,19,88,50,77,49,51,21,29,34,40,38,37,35,31,22,30,38,62,34,67,76,51,41,63,45,68,96,115,70,78,75,80,81,52,38,36,34,31,41,22,61,48,93,77,47,47,23,41,78,69,41,76,38,67,63,90,36,69,48,66,41,82,52,42,67,64,27,30,41,36,41,69,42,53,41,66,34,59,48,23,76,30,67,80,67,77,75,68,43,82,57,83,70,56,70,70,42,43,76,37,8,28,31,36,34,38,36,35,39,38,18,38,86,52,58,69,67,41,46,73,71,32,41,53,46,42,31,43,68,33,59,33,57,78,29,54,65,45,47,97,82,42,96,42,66,67,20,26,42,52,68,28,42,30,39,38,34,27,70,34,51,48,39,29,44,34,36,71,80,52,73,45,84,39,40,50,60,18,35,34,42,39,46,42,40,47,31,32,79,41,20,88,50,80,49,53,20,31,34,38,37,36,36,29,23,30,38,60,33,69,75,52,41,61,44,67,98

Nearest PDB structures (foldseek):
  4axo-assembly1_B  TM=7.443E-01  e=2.490E-04  Clostridioides difficile 630
  3lwc-assembly1_A-2  TM=7.982E-01  e=1.332E-03  Rhizobium johnstonii 3841
  5jso-assembly1_A  TM=8.156E-01  e=2.550E-03  Ruegeria lacuscaerulensis ITI-1157
  4axo-assembly1_A  TM=5.762E-01  e=1.530E-04  Clostridioides difficile 630
  4la3-assembly2_B  TM=7.312E-01  e=2.999E-03  Ruegeria lacuscaerulensis ITI-1157